Protein AF-A0A015TYH1-F1 (afdb_monomer_lite)

InterPro domains:
  IPR027417 P-loop containing nucleoside triphosphate hydrolase [G3DSA:3.40.50.300] (1-142)
  IPR027417 P-loop containing nucleoside triphosphate hydrolase [SSF52540] (1-120)
  IPR038729 Rad50/SbcC-type AAA domain [PF13476] (6-104)

Structure (mmCIF, N/CA/C/O backbone):
data_AF-A0A015TYH1-F1
#
_entry.id   AF-A0A015TYH1-F1
#
loop_
_atom_site.group_PDB
_atom_site.id
_atom_site.type_symbol
_atom_site.label_atom_id
_atom_site.label_alt_id
_atom_site.label_comp_id
_atom_site.label_asym_id
_atom_site.label_entity_id
_atom_site.label_seq_id
_atom_site.pdbx_PDB_ins_code
_atom_site.Cartn_x
_atom_site.Cartn_y
_atom_site.Cartn_z
_atom_site.occupancy
_atom_site.B_iso_or_equiv
_atom_site.auth_seq_id
_atom_site.auth_comp_id
_atom_site.auth_asym_id
_atom_site.auth_atom_id
_atom_site.pdbx_PDB_model_num
ATOM 1 N N . MET A 1 1 ? 0.497 -15.616 8.568 1.00 79.88 1 MET A N 1
ATOM 2 C CA . MET A 1 1 ? -0.292 -14.570 9.254 1.00 79.88 1 MET A CA 1
ATOM 3 C C . MET A 1 1 ? -1.440 -14.141 8.354 1.00 79.88 1 MET A C 1
ATOM 5 O O . MET A 1 1 ? -1.276 -14.187 7.139 1.00 79.88 1 MET A O 1
ATOM 9 N N . LYS A 1 2 ? -2.593 -13.778 8.916 1.00 87.56 2 LYS A N 1
ATOM 10 C CA . LYS A 1 2 ? -3.775 -13.282 8.189 1.00 87.56 2 LYS A CA 1
ATOM 11 C C . LYS A 1 2 ? -4.310 -12.038 8.881 1.00 87.56 2 LYS A C 1
ATOM 13 O O . LYS A 1 2 ? -4.238 -11.980 10.101 1.00 87.56 2 LYS A O 1
ATOM 18 N N . ILE A 1 3 ? -4.869 -11.094 8.131 1.00 92.06 3 ILE A N 1
ATOM 19 C CA . ILE A 1 3 ? -5.562 -9.944 8.723 1.00 92.06 3 ILE A CA 1
ATOM 20 C C . ILE A 1 3 ? -6.840 -10.448 9.401 1.00 92.06 3 ILE A C 1
ATOM 22 O O . ILE A 1 3 ? -7.677 -11.065 8.743 1.00 92.06 3 ILE A O 1
ATOM 26 N N . SER A 1 4 ? -6.976 -10.204 10.701 1.00 93.81 4 SER A N 1
ATOM 27 C CA . SER A 1 4 ? -8.151 -10.578 11.497 1.00 93.81 4 SER A CA 1
ATOM 28 C C . SER A 1 4 ? -9.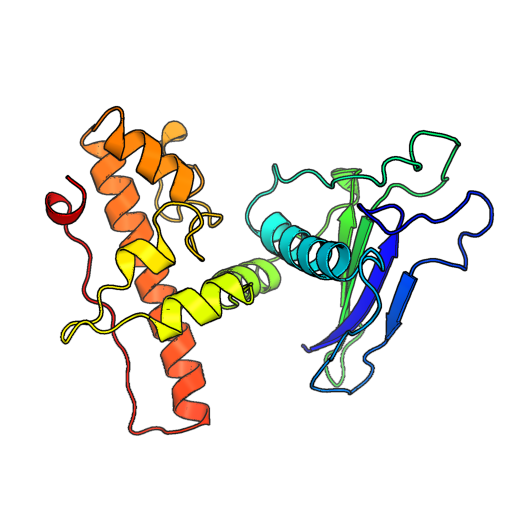042 -9.383 11.825 1.00 93.81 4 SER A C 1
ATOM 30 O O . SER A 1 4 ? -10.257 -9.556 11.947 1.00 93.81 4 SER A O 1
ATOM 32 N N . GLU A 1 5 ? -8.469 -8.184 11.929 1.00 95.12 5 GLU A N 1
ATOM 33 C CA . GLU A 1 5 ? -9.194 -6.943 12.201 1.00 95.12 5 GLU A CA 1
ATOM 34 C C . GLU A 1 5 ? -8.495 -5.748 11.542 1.00 95.12 5 GLU A C 1
ATOM 36 O O . GLU A 1 5 ? -7.268 -5.704 11.441 1.00 95.12 5 GLU A O 1
ATOM 41 N N . ILE A 1 6 ? -9.296 -4.787 11.086 1.00 96.06 6 ILE A N 1
ATOM 42 C CA . ILE A 1 6 ? -8.851 -3.467 10.633 1.00 96.06 6 ILE A CA 1
ATOM 43 C C . ILE A 1 6 ? -9.582 -2.438 11.491 1.00 96.06 6 ILE A C 1
ATOM 45 O O . ILE A 1 6 ? -10.814 -2.449 11.524 1.00 96.06 6 ILE A O 1
ATOM 49 N N . ALA A 1 7 ? -8.846 -1.555 12.157 1.00 95.69 7 ALA A N 1
ATOM 50 C CA . ALA A 1 7 ? -9.394 -0.470 12.961 1.00 95.69 7 ALA A CA 1
ATOM 51 C C . ALA A 1 7 ? -8.969 0.884 12.385 1.00 95.69 7 ALA A C 1
ATOM 53 O O . ALA A 1 7 ? -7.809 1.087 12.024 1.00 95.69 7 ALA A O 1
ATOM 54 N N . ILE A 1 8 ? -9.920 1.811 12.275 1.00 94.94 8 ILE A N 1
ATOM 55 C CA . ILE A 1 8 ? -9.688 3.142 11.712 1.00 94.94 8 ILE A CA 1
ATOM 56 C C . ILE A 1 8 ? -10.224 4.208 12.661 1.00 94.94 8 ILE A C 1
ATOM 58 O O . ILE A 1 8 ? -11.382 4.161 13.085 1.00 94.94 8 ILE A O 1
ATOM 62 N N . ASN A 1 9 ? -9.378 5.196 12.945 1.00 92.25 9 ASN A N 1
ATOM 63 C CA . ASN A 1 9 ? -9.712 6.354 13.759 1.00 92.25 9 ASN A CA 1
ATOM 64 C C . ASN A 1 9 ? -9.375 7.648 13.019 1.00 92.25 9 ASN A C 1
ATOM 66 O O . ASN A 1 9 ? -8.223 7.852 12.638 1.00 92.25 9 ASN A O 1
ATOM 70 N N . ASN A 1 10 ? -10.369 8.520 12.832 1.00 91.94 10 ASN A N 1
ATOM 71 C CA . ASN A 1 10 ? -10.179 9.887 12.333 1.00 91.94 10 ASN A CA 1
ATOM 72 C C . ASN A 1 10 ? -9.331 10.011 11.046 1.00 91.94 10 ASN A C 1
ATOM 74 O O . ASN A 1 10 ? -8.621 10.993 10.839 1.00 91.94 10 ASN A O 1
ATOM 78 N N . TYR A 1 11 ? -9.421 9.026 10.145 1.00 93.75 11 TYR A N 1
ATOM 79 C CA . TYR A 1 11 ? -8.688 8.977 8.877 1.00 93.75 11 TYR A CA 1
ATOM 80 C C . TYR A 1 11 ? -9.609 9.258 7.683 1.00 93.75 11 TYR A C 1
ATOM 82 O O . TYR A 1 11 ? -10.581 8.535 7.440 1.00 93.75 11 TYR A O 1
ATOM 90 N N . ARG A 1 12 ? -9.265 10.262 6.868 1.00 94.56 12 ARG A N 1
ATOM 91 C CA . ARG A 1 12 ? -10.008 10.685 5.662 1.00 94.56 12 ARG A CA 1
ATOM 92 C C . ARG A 1 12 ? -11.524 10.832 5.857 1.00 94.56 12 ARG A C 1
ATOM 94 O O . ARG A 1 12 ? -11.965 11.899 6.236 1.00 94.56 12 ARG A O 1
ATOM 101 N N . ALA A 1 13 ? -12.316 9.810 5.516 1.00 93.50 13 ALA A N 1
ATOM 102 C CA . ALA A 1 13 ? -13.782 9.842 5.609 1.00 93.50 13 ALA A CA 1
ATOM 103 C C . ALA A 1 13 ? -14.311 9.254 6.926 1.00 93.50 13 ALA A C 1
ATOM 105 O O . ALA A 1 13 ? -15.483 9.416 7.234 1.00 93.50 13 ALA A O 1
ATOM 106 N N . PHE A 1 14 ? -13.461 8.572 7.693 1.00 91.62 14 PHE A N 1
ATOM 107 C CA . PHE A 1 14 ? -13.822 8.002 8.984 1.00 91.62 14 PHE A CA 1
ATOM 108 C C . PHE A 1 14 ? -13.646 9.073 10.048 1.00 91.62 14 PHE A C 1
ATOM 110 O O . PHE A 1 14 ? -12.529 9.549 10.241 1.00 91.62 14 PHE A O 1
ATOM 117 N N . TYR A 1 15 ? -14.746 9.486 10.664 1.00 88.88 15 TYR A N 1
ATOM 118 C CA . TYR A 1 15 ? -14.784 10.455 11.754 1.00 88.88 15 TYR A CA 1
ATOM 119 C C . TYR A 1 15 ? -15.358 9.774 12.991 1.00 88.88 15 TYR A C 1
ATOM 121 O O . TYR A 1 15 ? -16.422 9.163 12.896 1.00 88.88 15 TYR A O 1
ATOM 129 N N . ASN A 1 16 ? -14.650 9.880 14.110 1.00 84.56 16 ASN A N 1
ATOM 130 C CA . ASN A 1 16 ? -15.120 9.487 15.429 1.00 84.56 16 ASN A CA 1
ATOM 131 C C . ASN A 1 16 ? -15.183 10.744 16.293 1.00 84.56 16 ASN A C 1
ATOM 133 O O . ASN A 1 16 ? -14.183 11.455 16.433 1.00 84.56 16 ASN A O 1
ATOM 137 N N . GLU A 1 17 ? -16.358 11.007 16.851 1.00 73.75 17 GLU A N 1
ATOM 138 C CA . GLU A 1 17 ? -16.586 12.145 17.732 1.00 73.75 17 GLU A CA 1
ATOM 139 C C . GLU A 1 17 ? -15.941 11.916 19.107 1.00 73.75 17 GLU A C 1
ATOM 141 O O . GLU A 1 17 ? -15.809 10.786 19.593 1.00 73.75 17 GLU A O 1
ATOM 146 N N . LYS A 1 18 ? -15.518 13.010 19.746 1.00 69.88 18 LYS A N 1
ATOM 147 C CA . LYS A 1 18 ? -14.939 12.976 21.087 1.00 69.88 18 LYS A CA 1
ATOM 148 C C . LYS A 1 18 ? -15.934 12.379 22.090 1.00 69.88 18 LYS A C 1
ATOM 150 O O . LYS A 1 18 ? -17.092 12.776 22.132 1.00 69.88 18 LYS A O 1
ATOM 155 N N . GLY A 1 19 ? -15.460 11.478 22.952 1.00 62.56 19 GLY A N 1
ATOM 156 C CA . GLY A 1 19 ? -16.288 10.831 23.978 1.00 62.56 19 GLY A CA 1
ATOM 157 C C . GLY A 1 19 ? -17.022 9.580 23.490 1.00 62.56 19 GLY A C 1
ATOM 158 O O . GLY A 1 19 ? -17.545 8.829 24.310 1.00 62.56 19 GLY A O 1
ATOM 159 N N . GLU A 1 20 ? -16.972 9.287 22.188 1.00 64.12 20 GLU A N 1
ATOM 160 C CA . GLU A 1 20 ? -17.448 8.032 21.606 1.00 64.12 20 GLU A CA 1
ATOM 161 C C . GLU A 1 20 ? -16.287 7.094 21.231 1.00 64.12 20 GLU A C 1
ATOM 163 O O . GLU A 1 20 ? -16.337 6.392 20.232 1.00 64.12 20 GLU A O 1
ATOM 168 N N . GLU A 1 21 ? -15.213 7.014 22.021 1.00 56.31 21 GLU A N 1
ATOM 169 C CA . GLU A 1 21 ? -14.019 6.220 21.654 1.00 56.31 21 GLU A CA 1
ATOM 170 C C . GLU A 1 21 ? -14.274 4.711 21.456 1.00 56.31 21 GLU A C 1
ATOM 172 O O . GLU A 1 21 ? -13.471 3.994 20.847 1.00 56.31 21 GLU A O 1
ATOM 177 N N . LEU A 1 22 ? -15.415 4.217 21.940 1.00 53.47 22 LEU A N 1
ATOM 178 C CA . LEU A 1 22 ? -15.900 2.857 21.703 1.00 53.47 22 LEU A CA 1
ATOM 179 C C . LEU A 1 22 ? -16.420 2.638 20.267 1.00 53.47 22 LEU A C 1
ATOM 181 O O . LEU A 1 22 ? -16.592 1.485 19.868 1.00 53.47 22 LEU A O 1
ATOM 185 N N . SER A 1 23 ? -16.633 3.699 19.481 1.00 60.00 23 SER A N 1
ATOM 186 C CA . SER A 1 23 ? -17.236 3.675 18.139 1.00 60.00 23 SER A CA 1
ATOM 187 C C . SER A 1 23 ? -16.225 3.672 16.988 1.00 60.00 23 SER A C 1
ATOM 189 O O . SER A 1 23 ? -16.610 3.842 15.832 1.00 60.00 23 SER A O 1
ATOM 191 N N . LYS A 1 24 ? -14.934 3.405 17.258 1.00 78.38 24 LYS A N 1
ATOM 192 C CA . LYS A 1 24 ? -13.934 3.245 16.188 1.00 78.38 24 LYS A CA 1
ATOM 193 C C . LYS A 1 24 ? -14.442 2.276 15.126 1.00 78.38 24 LYS A C 1
ATOM 195 O O . LYS A 1 24 ? -14.901 1.175 15.441 1.00 78.38 24 LYS A O 1
ATOM 200 N N . TYR A 1 25 ? -14.277 2.653 13.862 1.00 90.06 25 TYR A N 1
ATOM 201 C CA . TYR A 1 25 ? -14.641 1.798 12.743 1.00 90.06 25 TYR A CA 1
ATOM 202 C C . TYR A 1 25 ? -13.750 0.560 12.748 1.00 90.06 25 TYR A C 1
ATOM 204 O O . TYR A 1 25 ? -12.569 0.623 12.407 1.00 90.06 25 TYR A O 1
ATOM 212 N N . ARG A 1 26 ? -14.331 -0.569 13.157 1.00 92.94 26 ARG A N 1
ATOM 213 C CA . ARG A 1 26 ? -13.672 -1.872 13.225 1.00 92.94 26 ARG A CA 1
ATOM 214 C C . ARG A 1 26 ? -14.300 -2.820 12.224 1.00 92.94 26 ARG A C 1
ATOM 216 O O . ARG A 1 26 ? -15.499 -3.084 12.262 1.00 92.94 26 ARG A O 1
ATOM 223 N N . ILE A 1 27 ? -13.471 -3.383 11.362 1.00 93.62 27 ILE A N 1
ATOM 224 C CA . ILE A 1 27 ? -13.861 -4.416 10.410 1.00 93.62 27 ILE A CA 1
ATOM 225 C C . ILE A 1 27 ? -13.221 -5.710 10.887 1.00 93.62 27 ILE A C 1
ATOM 227 O O . ILE A 1 27 ? -12.011 -5.888 10.767 1.00 93.62 27 ILE A O 1
ATOM 231 N N . LYS A 1 28 ? -14.033 -6.606 11.451 1.00 92.88 28 LYS A N 1
ATOM 232 C CA . LYS A 1 28 ? -13.588 -7.917 11.936 1.00 92.88 28 LYS A CA 1
ATOM 233 C C . LYS A 1 28 ? -13.724 -8.946 10.821 1.00 92.88 28 LYS A C 1
ATOM 235 O O . LYS A 1 28 ? -14.829 -9.227 10.368 1.00 92.88 28 LYS A O 1
ATOM 240 N N . LEU A 1 29 ? -12.602 -9.516 10.397 1.00 91.31 29 LEU A N 1
ATOM 241 C CA . LEU A 1 29 ? -12.552 -10.586 9.399 1.00 91.31 29 LEU A CA 1
ATOM 242 C C . LEU A 1 29 ? -12.561 -11.969 10.067 1.00 91.31 29 LEU A C 1
ATOM 244 O O . LEU A 1 29 ? -13.026 -12.940 9.472 1.00 91.31 29 LEU A O 1
ATOM 248 N N . GLY A 1 30 ? -12.062 -12.077 11.304 1.00 83.94 30 GLY A N 1
ATOM 249 C CA . GLY A 1 30 ? -11.983 -13.349 12.023 1.00 83.94 30 GLY A CA 1
ATOM 250 C C . GLY A 1 30 ? -11.157 -14.379 11.245 1.00 83.94 30 GLY A C 1
ATOM 251 O O . GLY A 1 30 ? -9.956 -14.201 11.055 1.00 83.94 30 GLY A O 1
ATOM 252 N N . THR A 1 31 ? -11.801 -15.457 10.789 1.00 82.69 31 THR A N 1
ATOM 253 C CA . THR A 1 31 ? -11.176 -16.524 9.983 1.00 82.69 31 THR A CA 1
ATOM 254 C C . THR A 1 31 ? -11.468 -16.417 8.481 1.00 82.69 31 THR A C 1
ATOM 256 O O . THR A 1 31 ? -11.003 -17.267 7.709 1.00 82.69 31 THR A O 1
ATOM 259 N N . ALA A 1 32 ? -12.218 -15.394 8.051 1.00 86.69 32 ALA A N 1
ATOM 260 C CA . ALA A 1 32 ? -12.585 -15.193 6.655 1.00 86.69 32 ALA A CA 1
ATOM 261 C C . ALA A 1 32 ? -11.342 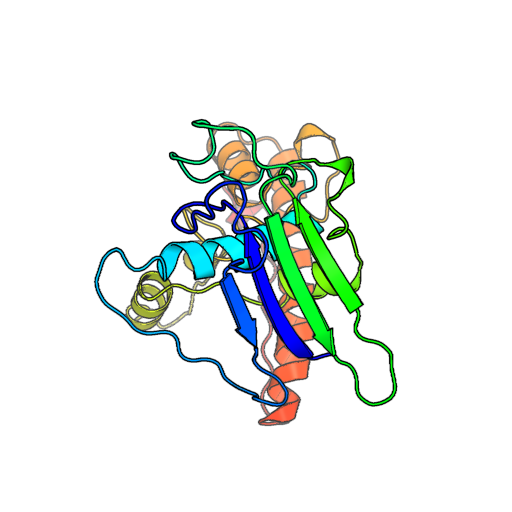-15.039 5.765 1.00 86.69 32 ALA A C 1
ATOM 263 O O . ALA A 1 32 ? -10.327 -14.465 6.155 1.00 86.69 32 ALA A O 1
ATOM 264 N N . LYS A 1 33 ? -11.423 -15.580 4.544 1.00 85.25 33 LYS A N 1
ATOM 265 C CA . LYS A 1 33 ? -10.328 -15.516 3.560 1.00 85.25 33 LYS A CA 1
ATOM 266 C C . LYS A 1 33 ? -10.435 -14.315 2.619 1.00 85.25 33 LYS A C 1
ATOM 268 O O . LYS A 1 33 ? -9.415 -13.869 2.115 1.00 85.25 33 LYS A O 1
ATOM 273 N N . ASN A 1 34 ? -11.652 -13.817 2.395 1.00 88.00 34 ASN A N 1
ATOM 274 C CA . ASN A 1 34 ? -11.959 -12.751 1.445 1.00 88.00 34 ASN A CA 1
ATOM 275 C C . ASN A 1 34 ? -12.867 -11.711 2.110 1.00 88.00 34 ASN A C 1
ATOM 277 O O . ASN A 1 34 ? -13.740 -12.078 2.898 1.00 88.00 34 ASN A O 1
ATOM 281 N N . LEU A 1 35 ? -12.685 -10.438 1.757 1.00 90.31 35 LEU A N 1
ATOM 282 C CA . LEU A 1 35 ? -13.504 -9.318 2.218 1.00 90.31 35 LEU A CA 1
ATOM 283 C C . LEU A 1 35 ? -14.029 -8.549 1.002 1.00 90.31 35 LEU A C 1
ATOM 285 O O . LEU A 1 35 ? -13.239 -8.044 0.207 1.00 90.31 35 LEU A O 1
ATOM 289 N N . LEU A 1 36 ? -15.353 -8.449 0.878 1.00 92.38 36 LEU A N 1
ATOM 290 C CA . LEU A 1 36 ? -16.023 -7.603 -0.109 1.00 92.38 36 LEU A CA 1
ATOM 291 C C . LEU A 1 36 ? -16.673 -6.422 0.612 1.00 92.38 36 LEU A C 1
ATOM 293 O O . LEU A 1 36 ? -17.497 -6.616 1.502 1.00 92.38 36 LEU A O 1
ATOM 297 N N . ILE A 1 37 ? -16.313 -5.204 0.211 1.00 92.25 37 ILE A N 1
ATOM 298 C CA . ILE A 1 37 ? -16.869 -3.965 0.761 1.00 92.25 37 ILE A CA 1
ATOM 299 C C . ILE A 1 37 ? -17.688 -3.276 -0.329 1.00 92.25 37 ILE A C 1
ATOM 301 O O . ILE A 1 37 ? -17.173 -2.977 -1.406 1.00 92.25 37 ILE A O 1
ATOM 305 N N . TYR A 1 38 ? -18.951 -2.984 -0.032 1.00 94.06 38 TYR A N 1
ATOM 306 C CA . TYR A 1 38 ? -19.883 -2.284 -0.915 1.00 94.06 38 TYR A CA 1
ATOM 307 C C . TYR A 1 38 ? -20.664 -1.227 -0.124 1.00 94.06 38 TYR A C 1
ATOM 309 O O . TYR A 1 38 ? -20.635 -1.211 1.104 1.00 94.06 38 TYR A O 1
ATOM 317 N N . GLY A 1 39 ? -21.305 -0.292 -0.823 1.00 94.31 39 GLY A N 1
ATOM 318 C CA . GLY A 1 39 ? -22.050 0.807 -0.207 1.00 94.31 39 GLY A CA 1
ATOM 319 C C . GLY A 1 39 ? -22.204 1.997 -1.146 1.00 94.31 39 GLY A C 1
ATOM 320 O O . GLY A 1 39 ? -21.606 2.023 -2.225 1.00 94.31 39 GLY A O 1
ATOM 321 N N . GLU A 1 40 ? -22.952 3.005 -0.720 1.00 96.06 40 GLU A N 1
ATOM 322 C CA . GLU A 1 40 ? -23.277 4.196 -1.515 1.00 96.06 40 GLU A CA 1
ATOM 323 C C . GLU A 1 40 ? -22.070 5.103 -1.792 1.00 96.06 40 GLU A C 1
ATOM 325 O O . GLU A 1 40 ? -21.045 5.061 -1.104 1.00 96.06 40 GLU A O 1
ATOM 330 N N . ASN A 1 41 ? -22.161 5.941 -2.824 1.00 93.50 41 ASN A N 1
ATOM 331 C CA . ASN A 1 41 ? -21.124 6.934 -3.103 1.00 93.50 41 ASN A CA 1
ATOM 332 C C . ASN A 1 41 ? -20.931 7.857 -1.890 1.00 93.50 41 ASN A C 1
ATOM 334 O O . ASN A 1 41 ? -21.892 8.325 -1.299 1.00 93.50 41 ASN A O 1
ATOM 338 N N . GLY A 1 42 ? -19.674 8.084 -1.498 1.00 90.69 42 GLY A N 1
ATOM 339 C CA . GLY A 1 42 ? -19.345 8.856 -0.294 1.00 90.69 42 GLY A CA 1
ATOM 340 C C . GLY A 1 42 ? -19.250 8.046 1.006 1.00 90.69 42 GLY A C 1
ATOM 341 O O . GLY A 1 42 ? -18.695 8.553 1.971 1.00 90.69 42 GLY A O 1
ATOM 342 N N . SER A 1 43 ? -19.634 6.763 1.029 1.00 91.62 43 SER A N 1
ATOM 343 C CA . SER A 1 43 ? -19.631 5.927 2.250 1.00 91.62 43 SER A CA 1
ATOM 344 C C . SER A 1 43 ? -18.244 5.554 2.820 1.00 91.62 43 SER A C 1
ATOM 346 O O . SER A 1 43 ? -18.132 4.646 3.636 1.00 91.62 43 SER A O 1
ATOM 348 N N . GLY A 1 44 ? -17.153 6.159 2.338 1.00 93.75 44 GLY A N 1
ATOM 349 C CA . GLY A 1 44 ? -15.797 5.910 2.850 1.00 93.75 44 GLY A CA 1
ATOM 350 C C . GLY A 1 44 ? -15.052 4.692 2.279 1.00 93.75 44 GLY A C 1
ATOM 351 O O . GLY A 1 44 ? -13.909 4.459 2.666 1.00 93.75 44 GLY A O 1
ATOM 352 N N . LYS A 1 45 ? -15.605 3.952 1.305 1.00 95.12 45 LYS A N 1
ATOM 353 C CA . LYS A 1 45 ? -14.938 2.775 0.685 1.00 95.12 45 LYS A CA 1
ATOM 354 C C . LYS A 1 45 ? -13.535 3.078 0.151 1.00 95.12 45 LYS A C 1
ATOM 356 O O . LYS A 1 45 ? -12.577 2.369 0.446 1.00 95.12 45 LYS A O 1
ATOM 361 N N . SER A 1 46 ? -13.398 4.160 -0.616 1.00 93.75 46 SER A N 1
ATOM 362 C CA . SER A 1 46 ? -12.102 4.584 -1.156 1.00 93.75 46 SER A CA 1
ATOM 363 C C . SER A 1 46 ? -11.152 5.061 -0.058 1.00 93.75 46 SER A C 1
ATOM 365 O O . SER A 1 46 ? -9.944 4.899 -0.195 1.00 93.75 46 SER A O 1
ATOM 367 N N . SER A 1 47 ? -11.678 5.620 1.037 1.00 95.38 47 SER A N 1
ATOM 368 C CA . SER A 1 47 ? -10.876 5.954 2.214 1.00 95.38 47 SER A CA 1
ATOM 369 C C . SER A 1 47 ? -10.348 4.688 2.876 1.00 95.38 47 SER A C 1
ATOM 371 O O . SER A 1 47 ? -9.161 4.624 3.140 1.00 95.38 47 SER A O 1
ATOM 373 N N . LEU A 1 48 ? -11.156 3.641 3.045 1.00 95.62 48 LEU A N 1
ATOM 374 C CA . LEU A 1 48 ? -10.694 2.364 3.601 1.00 95.62 48 LEU A CA 1
ATOM 375 C C . LEU A 1 48 ? -9.586 1.735 2.749 1.00 95.62 48 LEU A C 1
ATOM 377 O O . LEU A 1 48 ? -8.537 1.367 3.274 1.00 95.62 48 LEU A O 1
ATOM 381 N N . PHE A 1 49 ? -9.781 1.688 1.428 1.00 94.06 49 PHE A N 1
ATOM 382 C CA . PHE A 1 49 ? -8.754 1.222 0.492 1.00 94.06 49 PHE A CA 1
ATOM 383 C C . PHE A 1 49 ? -7.448 2.017 0.637 1.00 94.06 49 PHE A C 1
ATOM 385 O O . PHE A 1 49 ? -6.374 1.429 0.756 1.00 94.06 49 PHE A O 1
ATOM 392 N N . LYS A 1 50 ? -7.534 3.354 0.667 1.00 93.94 50 LYS A N 1
ATOM 393 C CA . LYS A 1 50 ? -6.362 4.223 0.836 1.00 93.94 50 LYS A CA 1
ATOM 394 C C . LYS A 1 50 ? -5.722 4.073 2.216 1.00 93.94 50 LYS A C 1
ATOM 396 O O . LYS A 1 50 ? -4.507 4.119 2.289 1.00 93.94 50 LYS A O 1
ATOM 401 N N . GLY A 1 51 ? -6.502 3.846 3.271 1.00 95.44 51 GLY A N 1
ATOM 402 C CA . GLY A 1 51 ? -5.993 3.637 4.626 1.00 95.44 51 GLY A CA 1
ATOM 403 C C . GLY A 1 51 ? -5.133 2.387 4.714 1.00 95.44 51 GLY A C 1
ATOM 404 O O . GLY A 1 51 ? -4.011 2.451 5.204 1.00 95.44 51 GLY A O 1
ATOM 405 N N . LEU A 1 52 ? -5.611 1.276 4.147 1.00 94.94 52 LEU A N 1
ATOM 406 C CA . LEU A 1 52 ? -4.818 0.051 4.041 1.00 94.94 52 LEU A CA 1
ATOM 407 C C . LEU A 1 52 ? -3.578 0.255 3.167 1.00 94.94 52 LEU A C 1
ATOM 409 O O . LEU A 1 52 ? -2.488 -0.143 3.564 1.00 94.94 52 LEU A O 1
ATOM 413 N N . LYS A 1 53 ? -3.714 0.911 2.008 1.00 93.12 53 LYS A N 1
ATOM 414 C CA . LYS A 1 53 ? -2.568 1.219 1.139 1.00 93.12 53 LYS A CA 1
ATOM 415 C C . LYS A 1 53 ? -1.511 2.048 1.875 1.00 93.12 53 LYS A C 1
ATOM 417 O O . LYS A 1 53 ? -0.337 1.697 1.851 1.00 93.12 53 LYS A O 1
ATOM 422 N N . ASP A 1 54 ? -1.926 3.118 2.546 1.00 94.12 54 ASP A N 1
ATOM 423 C CA . ASP A 1 54 ? -1.043 4.011 3.298 1.00 94.12 54 ASP A CA 1
ATOM 424 C C . ASP A 1 54 ? -0.353 3.273 4.453 1.00 94.12 54 ASP A C 1
ATOM 426 O O . ASP A 1 54 ? 0.841 3.469 4.655 1.00 94.12 54 ASP A O 1
ATOM 430 N N . PHE A 1 55 ? -1.072 2.380 5.142 1.00 95.56 55 PHE A N 1
ATOM 431 C CA . PHE A 1 55 ? -0.535 1.527 6.204 1.00 95.56 55 PHE A CA 1
ATOM 432 C C . PHE A 1 55 ? 0.596 0.599 5.722 1.00 95.56 55 PHE A C 1
ATOM 434 O O . PHE A 1 55 ? 1.604 0.445 6.407 1.00 95.56 55 PHE A O 1
ATOM 441 N N . PHE A 1 56 ? 0.474 -0.027 4.546 1.00 93.19 56 PHE A N 1
ATOM 442 C CA . PHE A 1 56 ? 1.567 -0.857 4.019 1.00 93.19 56 PHE A CA 1
ATOM 443 C C . PHE A 1 56 ? 2.705 -0.011 3.441 1.00 93.19 56 PHE A C 1
ATOM 445 O O . PHE A 1 56 ? 3.873 -0.359 3.612 1.00 93.19 56 PHE A O 1
ATOM 452 N N . ILE A 1 57 ? 2.395 1.132 2.818 1.00 91.12 57 ILE A N 1
ATOM 453 C CA . ILE A 1 57 ? 3.420 2.063 2.328 1.00 91.12 57 ILE A CA 1
ATOM 454 C C . ILE A 1 57 ? 4.255 2.615 3.486 1.00 91.12 57 ILE A C 1
ATOM 456 O O . ILE A 1 57 ? 5.470 2.726 3.345 1.00 91.12 57 ILE A O 1
ATOM 460 N N . SER A 1 58 ? 3.666 2.902 4.650 1.00 93.38 58 SER A N 1
ATOM 461 C CA . SER A 1 58 ? 4.420 3.408 5.806 1.00 93.38 58 SER A CA 1
ATOM 462 C C . SER A 1 58 ? 5.442 2.407 6.361 1.00 93.38 58 SER A C 1
ATOM 464 O O . SER A 1 58 ? 6.297 2.783 7.160 1.00 93.38 58 SER A O 1
ATOM 466 N N . ALA A 1 59 ? 5.400 1.133 5.952 1.00 92.31 59 ALA A N 1
ATOM 467 C CA . ALA A 1 59 ? 6.450 0.165 6.268 1.00 92.31 59 ALA A CA 1
ATOM 468 C C . ALA A 1 59 ? 7.748 0.415 5.482 1.00 92.31 59 ALA A C 1
ATOM 470 O O . ALA A 1 59 ? 8.832 0.119 5.983 1.00 92.31 59 ALA A O 1
ATOM 471 N N . VAL A 1 60 ? 7.645 0.956 4.263 1.00 87.81 60 VAL A N 1
ATOM 472 C CA . VAL A 1 60 ? 8.775 1.204 3.347 1.00 87.81 60 VAL A CA 1
ATOM 473 C C . VAL A 1 60 ? 9.100 2.693 3.181 1.00 87.81 60 VAL A C 1
ATOM 475 O O . VAL A 1 60 ? 10.223 3.027 2.820 1.00 87.81 60 VAL A O 1
ATOM 478 N N . ASP A 1 61 ? 8.160 3.583 3.507 1.00 87.50 61 ASP A N 1
ATOM 479 C CA . ASP A 1 61 ? 8.292 5.042 3.466 1.00 87.50 61 ASP A CA 1
ATOM 480 C C . ASP A 1 61 ? 8.039 5.639 4.868 1.00 87.50 61 ASP A C 1
ATOM 482 O O . ASP A 1 61 ? 6.906 6.007 5.193 1.00 87.50 61 ASP A O 1
ATOM 486 N N . PRO A 1 62 ? 9.078 5.777 5.717 1.00 82.56 62 PRO A N 1
ATOM 487 C CA . PRO A 1 62 ? 8.941 6.358 7.056 1.00 82.56 62 PRO A CA 1
ATOM 488 C C . PRO A 1 62 ? 8.506 7.830 7.057 1.00 82.56 62 PRO A C 1
ATOM 490 O O . PRO A 1 62 ? 8.112 8.354 8.097 1.00 82.56 62 PRO A O 1
ATOM 493 N N . LYS A 1 63 ? 8.599 8.523 5.913 1.00 86.12 63 LYS A N 1
ATOM 494 C CA . LYS A 1 63 ? 8.168 9.921 5.771 1.00 86.12 63 LYS A CA 1
ATOM 495 C C . LYS A 1 63 ? 6.670 10.026 5.466 1.00 86.12 63 LYS A C 1
ATOM 497 O O . LYS A 1 63 ? 6.137 11.139 5.473 1.00 86.12 63 LYS A O 1
ATOM 502 N N . ARG A 1 64 ? 5.980 8.904 5.208 1.00 89.94 64 ARG A N 1
ATOM 503 C CA . ARG A 1 64 ? 4.538 8.860 4.937 1.00 89.94 64 ARG A CA 1
ATOM 504 C C . ARG A 1 64 ? 3.768 9.472 6.107 1.00 89.94 64 ARG A C 1
ATOM 506 O O . ARG A 1 64 ? 3.882 9.029 7.244 1.00 89.94 64 ARG A O 1
ATOM 513 N N . ARG A 1 65 ? 2.954 10.489 5.818 1.00 92.31 65 ARG A N 1
ATOM 514 C CA . ARG A 1 65 ? 2.087 11.149 6.803 1.00 92.31 65 ARG A CA 1
ATOM 515 C C . ARG A 1 65 ? 0.654 10.663 6.664 1.00 92.31 65 ARG A C 1
ATOM 517 O O . ARG A 1 65 ? 0.145 10.524 5.551 1.00 92.31 65 ARG A O 1
ATOM 524 N N . LEU A 1 66 ? 0.005 10.428 7.798 1.00 94.31 66 LEU A N 1
ATOM 525 C CA . LEU A 1 66 ? -1.398 10.050 7.834 1.00 94.31 66 LEU A CA 1
ATOM 526 C C . LEU A 1 66 ? -2.285 11.263 7.532 1.00 94.31 66 LEU A C 1
ATOM 528 O O . LEU A 1 66 ? -2.126 12.328 8.133 1.00 94.31 66 LEU A O 1
ATOM 532 N N . ILE A 1 67 ? -3.243 11.082 6.622 1.00 93.75 67 ILE A N 1
ATOM 533 C CA . ILE A 1 67 ? -4.221 12.111 6.254 1.00 93.75 67 ILE A CA 1
ATOM 534 C C . ILE A 1 67 ? -5.417 12.027 7.197 1.00 93.75 67 ILE A C 1
ATOM 536 O O . ILE A 1 67 ? -6.196 11.068 7.159 1.00 93.75 67 ILE A O 1
ATOM 540 N N . ARG A 1 68 ? -5.550 13.053 8.033 1.00 91.88 68 ARG A N 1
ATOM 541 C CA . ARG A 1 68 ? -6.639 13.183 8.996 1.00 91.88 68 ARG A CA 1
ATOM 542 C C . ARG A 1 68 ? -7.984 13.404 8.304 1.00 91.88 68 ARG A C 1
ATOM 544 O O . ARG A 1 68 ? -8.053 13.798 7.136 1.00 91.88 68 ARG A O 1
ATOM 551 N N . ASN A 1 69 ? -9.057 13.106 9.020 1.00 91.44 69 ASN A N 1
ATOM 552 C CA . ASN A 1 69 ? -10.397 13.508 8.630 1.00 91.44 69 ASN A CA 1
ATOM 553 C C . ASN A 1 69 ? -10.529 15.037 8.732 1.00 91.44 69 ASN A C 1
ATOM 555 O O . ASN A 1 69 ? -10.022 15.643 9.664 1.00 91.44 69 ASN A O 1
ATOM 559 N N . VAL A 1 70 ? -11.214 15.678 7.785 1.00 88.56 70 VAL A N 1
ATOM 560 C CA . VAL A 1 70 ? -11.353 17.148 7.766 1.00 88.56 70 VAL A CA 1
ATOM 561 C C . VAL A 1 70 ? -12.084 17.706 8.996 1.00 88.56 70 VAL A C 1
ATOM 563 O O . VAL A 1 70 ? -11.853 18.842 9.391 1.00 88.56 70 VAL A O 1
ATOM 566 N N . PHE A 1 71 ? -12.937 16.901 9.630 1.00 85.00 71 PHE A N 1
ATOM 567 C CA . PHE A 1 71 ? -13.679 17.272 10.831 1.00 85.00 71 PHE A CA 1
ATOM 568 C C . PHE A 1 71 ? -12.930 16.927 12.127 1.00 85.00 71 PHE A C 1
ATOM 570 O O . PHE A 1 71 ? -13.390 17.295 13.204 1.00 85.00 71 PHE A O 1
ATOM 577 N N . SER A 1 72 ? -11.774 16.250 12.061 1.00 77.62 72 SER A N 1
ATOM 578 C CA . SER A 1 72 ? -11.022 15.882 13.271 1.00 77.62 72 SER A CA 1
ATOM 579 C C . SER A 1 72 ? -10.286 17.054 13.915 1.00 77.62 72 SER A C 1
ATOM 581 O O . SER A 1 72 ? -9.953 16.975 15.090 1.00 77.62 72 SER A O 1
ATOM 583 N N . ASP A 1 73 ? -10.046 18.140 13.173 1.00 64.88 73 ASP A N 1
ATOM 584 C CA . ASP A 1 73 ? -9.418 19.354 13.717 1.00 64.88 73 ASP A CA 1
ATOM 585 C C . ASP A 1 73 ? -10.384 20.158 14.609 1.00 64.88 73 ASP A C 1
ATOM 587 O O . ASP A 1 73 ? -9.974 21.118 15.259 1.00 64.88 73 ASP A O 1
ATOM 591 N N . ALA A 1 74 ? -11.667 19.770 14.658 1.00 53.78 74 ALA A N 1
ATOM 592 C CA . ALA A 1 74 ? -12.694 20.563 15.307 1.00 53.78 74 ALA A CA 1
ATOM 593 C C . ALA A 1 74 ? -12.753 20.429 16.833 1.00 53.78 74 ALA A C 1
ATOM 595 O O . ALA A 1 74 ? -13.189 21.405 17.418 1.00 53.78 74 ALA A O 1
ATOM 596 N N . LEU A 1 75 ? -12.331 19.333 17.488 1.00 50.22 75 LEU A N 1
ATOM 597 C CA . LEU A 1 75 ? -12.321 19.198 18.963 1.00 50.22 75 LEU A CA 1
ATOM 598 C C . LEU A 1 75 ? -11.570 17.925 19.425 1.00 50.22 75 LEU A C 1
ATOM 600 O O . LEU A 1 75 ? -12.000 16.813 19.141 1.00 50.22 75 LEU A O 1
ATOM 604 N N . GLU A 1 76 ? -10.479 18.109 20.177 1.00 58.94 76 GLU A N 1
ATOM 605 C CA . GLU A 1 76 ? -10.010 17.275 21.306 1.00 58.94 76 GLU A CA 1
ATOM 606 C C . GLU A 1 76 ? -10.260 15.738 21.266 1.00 58.94 76 GLU A C 1
ATOM 608 O O . GLU A 1 76 ? -10.814 15.188 22.210 1.00 58.94 76 GLU A O 1
ATOM 613 N N . SER A 1 77 ? 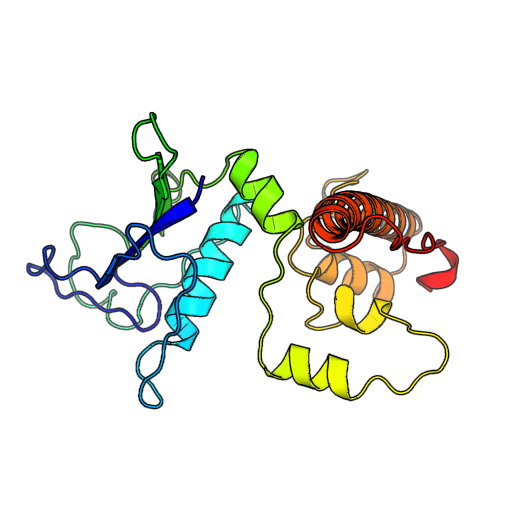-9.834 14.996 20.240 1.00 58.09 77 SER A N 1
ATOM 614 C CA . SER A 1 77 ? -9.724 13.524 20.361 1.00 58.09 77 SER A CA 1
ATOM 615 C C . SER A 1 77 ? -8.577 13.179 21.327 1.00 58.09 77 SER A C 1
ATOM 617 O O . SER A 1 77 ? -7.483 13.711 21.141 1.00 58.09 77 SER A O 1
ATOM 619 N N . GLU A 1 78 ? -8.783 12.323 22.342 1.00 66.81 78 GLU A N 1
ATOM 620 C CA . GLU A 1 78 ? -7.680 11.911 23.243 1.00 66.81 78 GLU A CA 1
ATOM 621 C C . GLU A 1 78 ? -6.653 11.045 22.503 1.00 66.81 78 GLU A C 1
ATOM 623 O O . GLU A 1 78 ? -5.462 11.067 22.818 1.00 66.81 78 GLU A O 1
ATOM 628 N N . GLU A 1 79 ? -7.102 10.314 21.478 1.00 79.88 79 GLU A N 1
ATOM 629 C CA . GLU A 1 79 ? -6.241 9.492 20.636 1.00 79.88 79 GLU A CA 1
ATOM 630 C C . GLU A 1 79 ? -6.008 10.117 19.257 1.00 79.88 79 GLU A C 1
ATOM 632 O O . GLU A 1 79 ? -6.937 10.555 18.567 1.00 79.88 79 GLU A O 1
ATOM 637 N N . GLU A 1 80 ? -4.748 10.097 18.828 1.00 87.25 80 GLU A N 1
ATOM 638 C CA . GLU A 1 80 ? -4.334 10.555 17.507 1.00 87.25 80 GLU A CA 1
ATOM 639 C C . GLU A 1 80 ? -4.969 9.710 16.384 1.00 87.25 80 GLU A C 1
ATOM 641 O O . GLU A 1 80 ? -5.209 8.509 16.552 1.00 87.25 80 GLU A O 1
ATOM 646 N N . PRO A 1 81 ? -5.250 10.298 15.209 1.00 92.19 81 PRO A N 1
ATOM 647 C CA . PRO A 1 81 ? -5.784 9.554 14.074 1.00 92.19 81 PRO A CA 1
ATOM 648 C C . PRO A 1 81 ? -4.863 8.412 13.628 1.00 92.19 81 PRO A C 1
ATOM 650 O O . PRO A 1 81 ? -3.647 8.587 13.539 1.00 92.19 81 PRO A O 1
ATOM 653 N N . PHE A 1 82 ? -5.433 7.251 13.296 1.00 94.56 82 PHE A N 1
ATOM 654 C CA . PHE A 1 82 ? -4.660 6.070 12.909 1.00 94.56 82 PHE A CA 1
ATOM 655 C C . PHE A 1 82 ? -5.406 5.118 11.964 1.00 94.56 82 PHE A C 1
ATOM 657 O O . PHE A 1 82 ? -6.637 5.108 11.867 1.00 94.56 82 PHE A O 1
ATOM 664 N N . VAL A 1 83 ? -4.625 4.262 11.306 1.00 97.31 83 VAL A N 1
ATOM 665 C CA . VAL A 1 83 ? -5.063 3.009 10.683 1.00 97.31 83 VAL A CA 1
ATOM 666 C C . VAL A 1 83 ? -4.283 1.869 11.330 1.00 97.31 83 VAL A C 1
ATOM 668 O O . VAL A 1 83 ? -3.054 1.880 11.349 1.00 97.31 83 VAL A O 1
ATOM 671 N N . GLU A 1 84 ? -4.988 0.886 11.869 1.00 97.06 84 GLU A N 1
ATOM 672 C CA . GLU A 1 84 ? -4.414 -0.243 12.596 1.00 97.06 84 GLU A CA 1
ATOM 673 C C . GLU A 1 84 ? -4.900 -1.556 11.989 1.00 97.06 84 GLU A C 1
ATOM 675 O O . GLU A 1 84 ? -6.061 -1.698 11.598 1.00 97.06 84 GLU A O 1
ATOM 680 N N . VAL A 1 85 ? -3.992 -2.520 11.890 1.00 96.38 85 VAL A N 1
ATOM 681 C CA . VAL A 1 85 ? -4.262 -3.838 11.328 1.00 96.38 85 VAL A CA 1
ATOM 682 C C . VAL A 1 85 ? -3.778 -4.891 12.310 1.00 96.38 85 VAL A C 1
ATOM 684 O O . VAL A 1 85 ? -2.606 -4.935 12.690 1.00 96.38 85 VAL A O 1
ATOM 687 N N . THR A 1 86 ? -4.695 -5.766 12.708 1.00 95.44 86 THR A N 1
ATOM 688 C CA . THR A 1 86 ? -4.392 -6.932 13.530 1.00 95.44 86 THR A CA 1
ATOM 689 C C . THR A 1 86 ? -4.165 -8.139 12.636 1.00 95.44 86 THR A C 1
ATOM 691 O O . THR A 1 86 ? -4.982 -8.456 11.766 1.00 95.44 86 THR A O 1
ATOM 694 N N . PHE A 1 87 ? -3.063 -8.840 12.875 1.00 92.94 87 PHE A N 1
ATOM 695 C CA . PHE A 1 87 ? -2.722 -10.087 12.216 1.00 92.94 87 PHE A CA 1
ATOM 696 C C . PHE A 1 87 ? -2.825 -11.250 13.197 1.00 92.94 87 PHE A C 1
ATOM 698 O O . PHE A 1 87 ? -2.274 -11.211 14.293 1.00 92.94 87 PHE A O 1
ATOM 705 N N . ASN A 1 88 ? -3.484 -12.319 12.767 1.00 89.94 88 ASN A N 1
ATOM 706 C CA . ASN A 1 88 ? -3.563 -13.580 13.486 1.00 89.94 88 ASN A CA 1
ATOM 707 C C . ASN A 1 88 ? -2.648 -14.629 12.832 1.00 89.94 88 ASN A C 1
ATOM 709 O O . ASN A 1 88 ? -2.556 -14.737 11.596 1.00 89.94 88 ASN A O 1
ATOM 713 N N . ARG A 1 89 ? -1.989 -15.435 13.664 1.00 81.75 89 ARG A N 1
ATOM 714 C CA . ARG A 1 89 ? -1.323 -16.672 13.262 1.00 81.75 89 ARG A CA 1
ATOM 715 C C . ARG A 1 89 ? -1.792 -17.810 14.162 1.00 81.75 89 ARG A C 1
ATOM 717 O O . ARG A 1 89 ? -1.937 -17.650 15.365 1.00 81.75 89 ARG A O 1
ATOM 724 N N . ILE A 1 90 ? -2.042 -18.967 13.548 1.00 74.06 90 ILE A N 1
ATOM 725 C CA . ILE A 1 90 ? -2.495 -20.162 14.263 1.00 74.06 90 ILE A CA 1
ATOM 726 C C . ILE A 1 90 ? -1.440 -20.522 15.316 1.00 74.06 90 ILE A C 1
ATOM 728 O O . ILE A 1 90 ? -0.295 -20.778 14.950 1.00 74.06 90 ILE A O 1
ATOM 732 N N . GLY A 1 91 ? -1.843 -20.547 16.589 1.00 71.44 91 GLY A N 1
ATOM 733 C CA . GLY A 1 91 ? -0.981 -20.914 17.716 1.00 71.44 91 GLY A CA 1
ATOM 734 C C . GLY A 1 91 ? -0.108 -19.789 18.285 1.00 71.44 91 GLY A C 1
ATOM 735 O O . GLY A 1 91 ? 0.701 -20.071 19.160 1.00 71.44 91 GLY A O 1
ATOM 736 N N . GLU A 1 92 ? -0.263 -18.542 17.827 1.00 82.69 92 GLU A N 1
ATOM 737 C CA . GLU A 1 92 ? 0.490 -17.376 18.315 1.00 82.69 92 GLU A CA 1
ATOM 738 C C . GLU A 1 92 ? -0.460 -16.244 18.743 1.00 82.69 92 GLU A C 1
ATOM 740 O O . GLU A 1 92 ? -1.620 -16.193 18.321 1.00 82.69 92 GLU A O 1
ATOM 745 N N . GLU A 1 93 ? 0.029 -15.326 19.582 1.00 84.06 93 GLU A N 1
ATOM 746 C CA . GLU A 1 93 ? -0.710 -14.112 19.934 1.00 84.06 93 GLU A CA 1
ATOM 747 C C . GLU A 1 93 ? -0.909 -13.198 18.715 1.00 84.06 93 GLU A C 1
ATOM 749 O O . GLU A 1 93 ? -0.116 -13.174 17.769 1.00 84.06 93 GLU A O 1
ATOM 754 N N . ASN A 1 94 ? -1.998 -12.427 18.735 1.00 88.44 94 ASN A N 1
ATOM 755 C CA . ASN A 1 94 ? -2.289 -11.476 17.670 1.00 88.44 94 ASN A CA 1
ATOM 756 C C . ASN A 1 94 ? -1.217 -10.378 17.632 1.00 88.44 94 ASN A C 1
ATOM 758 O O . ASN A 1 94 ? -0.942 -9.730 18.638 1.00 88.44 94 ASN A O 1
ATOM 762 N N . SER A 1 95 ? -0.665 -10.116 16.450 1.00 92.94 95 SER A N 1
ATOM 763 C CA . SER A 1 95 ? 0.261 -9.003 16.231 1.00 92.94 95 SER A CA 1
ATOM 764 C C . SER A 1 95 ? -0.509 -7.774 15.761 1.00 92.94 95 SER A C 1
ATOM 766 O O . SER A 1 95 ? -1.267 -7.856 14.792 1.00 92.94 95 SER A O 1
ATOM 768 N N . ILE A 1 96 ? -0.321 -6.638 16.429 1.00 95.19 96 ILE A N 1
ATOM 769 C CA . ILE A 1 96 ? -1.012 -5.384 16.114 1.00 95.19 96 ILE A CA 1
ATOM 770 C C . ILE A 1 96 ? -0.004 -4.386 15.563 1.00 95.19 96 ILE A C 1
ATOM 772 O O . ILE A 1 96 ? 1.004 -4.080 16.204 1.00 95.19 96 ILE A O 1
ATOM 776 N N . PHE A 1 97 ? -0.306 -3.853 14.383 1.00 96.56 97 PHE A N 1
ATOM 777 C CA . PHE A 1 97 ? 0.496 -2.814 13.759 1.00 96.56 97 PHE A CA 1
ATOM 778 C C . PHE A 1 97 ? -0.361 -1.596 13.456 1.00 96.56 97 PHE A C 1
ATOM 780 O O . PHE A 1 97 ? -1.495 -1.723 12.998 1.00 96.56 97 PHE A O 1
ATOM 787 N N . ARG A 1 98 ? 0.207 -0.415 13.669 1.00 96.69 98 ARG A N 1
ATOM 788 C CA . ARG A 1 98 ? -0.456 0.879 13.611 1.00 96.69 98 ARG A CA 1
ATOM 789 C C . ARG A 1 98 ? 0.351 1.850 12.761 1.00 96.69 98 ARG A C 1
ATOM 791 O O . ARG A 1 98 ? 1.550 2.030 12.974 1.00 96.69 98 ARG A O 1
ATOM 798 N N . PHE A 1 99 ? -0.341 2.500 11.833 1.00 97.25 99 PHE A N 1
ATOM 799 C CA . PHE A 1 99 ? 0.087 3.709 11.143 1.00 97.25 99 PHE A CA 1
ATOM 800 C C . PHE A 1 99 ? -0.669 4.891 11.753 1.00 97.25 99 PHE A C 1
ATOM 802 O O . PHE A 1 99 ? -1.886 4.984 11.603 1.00 97.25 99 PHE A O 1
ATOM 809 N N . SER A 1 100 ? 0.035 5.750 12.487 1.00 94.88 100 SER A N 1
ATOM 810 C CA . SER A 1 100 ? -0.548 6.846 13.266 1.00 94.88 100 SER A CA 1
ATOM 811 C C . SER A 1 100 ? -0.142 8.204 12.701 1.00 94.88 100 SER A C 1
ATOM 813 O O . SER A 1 100 ? 0.883 8.346 12.032 1.00 94.88 100 SER A O 1
ATOM 815 N N . HIS A 1 101 ? -0.954 9.221 12.974 1.00 92.88 101 HIS A N 1
ATOM 816 C CA . HIS A 1 101 ? -0.568 10.603 12.738 1.00 92.88 101 HIS A CA 1
ATOM 817 C C . HIS A 1 101 ? 0.618 11.022 13.615 1.00 92.88 101 HIS A C 1
ATOM 819 O O . HIS A 1 101 ? 1.483 11.758 13.137 1.00 92.88 101 HIS A O 1
ATOM 825 N N . ASP A 1 102 ? 0.688 10.512 14.850 1.00 91.06 102 ASP A N 1
ATOM 826 C CA . ASP A 1 102 ? 1.874 10.613 15.697 1.00 91.06 102 ASP A CA 1
ATOM 827 C C . ASP A 1 102 ? 2.938 9.603 15.222 1.00 91.06 102 ASP A C 1
ATOM 829 O O . ASP A 1 102 ? 2.733 8.384 15.330 1.00 91.06 102 ASP A O 1
ATOM 833 N N . PRO A 1 103 ? 4.095 10.066 14.710 1.00 89.00 103 PRO A N 1
ATOM 834 C CA . PRO A 1 103 ? 5.156 9.178 14.249 1.00 89.00 103 PRO A CA 1
ATOM 835 C C . PRO A 1 103 ? 5.683 8.237 15.338 1.00 89.00 103 PRO A C 1
ATOM 837 O O . PRO A 1 103 ? 6.104 7.130 15.011 1.00 89.00 103 PRO A O 1
ATOM 840 N N . HIS A 1 104 ? 5.634 8.628 16.617 1.00 89.94 104 HIS A N 1
ATOM 841 C CA . HIS A 1 104 ? 6.114 7.794 17.725 1.00 89.94 104 HIS A CA 1
ATOM 842 C C . HIS A 1 104 ? 5.214 6.585 17.997 1.00 89.94 104 HIS A C 1
ATOM 844 O O . HIS A 1 104 ? 5.678 5.580 18.531 1.00 89.94 104 HIS A O 1
ATOM 850 N N . GLN A 1 105 ? 3.945 6.655 17.592 1.00 91.94 105 GLN A N 1
ATOM 851 C CA . GLN A 1 105 ? 2.985 5.555 17.706 1.00 91.94 105 GLN A CA 1
ATOM 852 C C . GLN A 1 105 ? 2.920 4.685 16.446 1.00 91.94 105 GLN A C 1
ATOM 854 O O . GLN A 1 105 ? 2.181 3.699 16.407 1.00 91.94 105 GLN A O 1
ATOM 859 N N . THR A 1 106 ? 3.667 5.042 15.401 1.00 94.00 106 THR A N 1
ATOM 860 C CA . THR A 1 106 ? 3.737 4.248 14.176 1.00 94.00 106 THR A CA 1
ATOM 861 C C . THR A 1 106 ? 4.750 3.121 14.341 1.00 94.00 106 THR A C 1
ATOM 863 O O . THR A 1 106 ? 5.936 3.365 14.546 1.00 94.00 106 THR A O 1
ATOM 866 N N . ASN A 1 107 ? 4.303 1.873 14.199 1.00 95.25 107 ASN A N 1
ATOM 867 C CA . ASN A 1 107 ? 5.151 0.683 14.347 1.00 95.25 107 ASN A CA 1
ATOM 868 C C . ASN A 1 107 ? 5.173 -0.207 13.086 1.00 95.25 107 ASN A C 1
ATOM 870 O O . ASN A 1 107 ? 5.564 -1.373 13.154 1.00 95.25 107 ASN A O 1
ATOM 874 N N . THR A 1 108 ? 4.790 0.341 11.926 1.00 94.69 108 THR A N 1
ATOM 875 C CA . THR A 1 108 ? 4.726 -0.385 10.644 1.00 94.69 108 THR A CA 1
ATOM 876 C C . THR A 1 108 ? 6.085 -0.752 10.054 1.00 94.69 108 THR A C 1
ATOM 878 O O . THR A 1 108 ? 6.142 -1.523 9.100 1.00 94.69 108 THR A O 1
ATOM 881 N N . ASN A 1 109 ? 7.188 -0.216 10.585 1.00 91.25 109 ASN A N 1
ATOM 882 C CA . ASN A 1 109 ? 8.543 -0.505 10.114 1.00 91.25 109 ASN A CA 1
ATOM 883 C C . ASN A 1 109 ? 9.006 -1.914 10.538 1.00 91.25 109 ASN A C 1
ATOM 885 O O . ASN A 1 109 ? 9.872 -2.070 11.393 1.00 91.25 109 ASN A O 1
ATOM 889 N N . GLN A 1 110 ? 8.392 -2.936 9.948 1.00 91.44 110 GLN A N 1
ATOM 890 C CA . GLN A 1 110 ? 8.648 -4.347 10.215 1.00 91.44 110 GLN A CA 1
ATOM 891 C C . GLN A 1 110 ? 9.010 -5.049 8.914 1.00 91.44 110 GLN A C 1
ATOM 893 O O . GLN A 1 110 ? 8.382 -4.799 7.883 1.00 91.44 110 GLN A O 1
ATOM 898 N N . GLU A 1 111 ? 9.980 -5.962 8.964 1.00 86.94 111 GLU A N 1
ATOM 899 C CA . GLU A 1 111 ? 10.454 -6.699 7.785 1.00 86.94 111 GLU A CA 1
ATOM 900 C C . GLU A 1 111 ? 9.301 -7.393 7.049 1.00 86.94 111 GLU A C 1
ATOM 902 O O . GLU A 1 111 ? 9.145 -7.228 5.842 1.00 86.94 111 GLU A O 1
ATOM 907 N N . PHE A 1 112 ? 8.409 -8.060 7.786 1.00 88.19 112 PHE A N 1
ATOM 908 C CA . PHE A 1 112 ? 7.255 -8.730 7.189 1.00 88.19 112 PHE A CA 1
ATOM 909 C C . PHE A 1 112 ? 6.327 -7.753 6.437 1.00 88.19 112 PHE A C 1
ATOM 911 O O . PHE A 1 112 ? 5.874 -8.077 5.340 1.00 88.19 112 PHE A O 1
ATOM 918 N N . LEU A 1 113 ? 6.052 -6.559 6.984 1.00 90.69 113 LEU A N 1
ATOM 919 C CA . LEU A 1 113 ? 5.194 -5.566 6.323 1.00 90.69 113 LEU A CA 1
ATOM 920 C C . LEU A 1 113 ? 5.866 -5.000 5.073 1.00 90.69 113 LEU A C 1
ATOM 922 O O . LEU A 1 113 ? 5.191 -4.800 4.064 1.00 90.69 113 LEU A O 1
ATOM 926 N N . ARG A 1 114 ? 7.192 -4.813 5.112 1.00 86.56 114 ARG A N 1
ATOM 927 C CA . ARG A 1 114 ? 7.990 -4.433 3.939 1.00 86.56 114 ARG A CA 1
ATOM 928 C C . ARG A 1 114 ? 7.867 -5.491 2.842 1.00 86.56 114 ARG A C 1
ATOM 930 O O . ARG A 1 114 ? 7.520 -5.150 1.717 1.00 86.56 114 ARG A O 1
ATOM 937 N N . THR A 1 115 ? 8.037 -6.774 3.167 1.00 81.81 115 THR A N 1
ATOM 938 C CA . THR A 1 115 ? 7.857 -7.874 2.202 1.00 81.81 115 THR A CA 1
ATOM 939 C C . THR A 1 115 ? 6.437 -7.918 1.635 1.00 81.81 115 THR A C 1
ATOM 941 O O . THR A 1 115 ? 6.255 -8.134 0.436 1.00 81.81 115 THR A O 1
ATOM 944 N N . VAL A 1 116 ? 5.411 -7.695 2.464 1.00 83.50 116 VAL A N 1
ATOM 945 C CA . VAL A 1 116 ? 4.017 -7.647 1.994 1.00 83.50 116 VAL A CA 1
ATOM 946 C C . VAL A 1 116 ? 3.803 -6.475 1.038 1.00 83.50 116 VAL A C 1
ATOM 948 O O . VAL A 1 116 ? 3.217 -6.680 -0.019 1.00 83.50 116 VAL A O 1
ATOM 951 N N . MET A 1 117 ? 4.312 -5.283 1.351 1.00 85.00 117 MET A N 1
ATOM 952 C CA . MET A 1 117 ? 4.202 -4.118 0.467 1.00 85.00 117 MET A CA 1
ATOM 953 C C . MET A 1 117 ? 4.889 -4.350 -0.890 1.00 85.00 117 MET A C 1
ATOM 955 O O . MET A 1 117 ? 4.334 -3.981 -1.920 1.00 85.00 117 MET A O 1
ATOM 959 N N . MET A 1 118 ? 6.052 -5.010 -0.909 1.00 72.69 118 MET A N 1
ATOM 960 C CA . MET A 1 118 ? 6.775 -5.331 -2.151 1.00 72.69 118 MET A CA 1
ATOM 961 C C . MET A 1 118 ? 6.086 -6.417 -2.994 1.00 72.69 118 MET A C 1
ATOM 963 O O . MET A 1 118 ? 6.255 -6.459 -4.208 1.00 72.69 118 MET A O 1
ATOM 967 N N . SER A 1 119 ? 5.315 -7.311 -2.363 1.00 68.50 119 SER A N 1
ATOM 968 C CA . SER A 1 119 ? 4.697 -8.473 -3.025 1.00 68.50 119 SER A CA 1
ATOM 969 C C . SER A 1 119 ? 3.200 -8.325 -3.308 1.00 68.50 119 SER A C 1
ATOM 971 O O . SER A 1 119 ? 2.628 -9.149 -4.026 1.00 68.50 119 SER A O 1
ATOM 973 N N . LYS A 1 120 ? 2.528 -7.319 -2.736 1.00 70.44 120 LYS A N 1
ATOM 974 C CA . LYS A 1 120 ? 1.087 -7.089 -2.903 1.00 70.44 120 LYS A CA 1
ATOM 975 C C . LYS A 1 120 ? 0.819 -5.817 -3.688 1.00 70.44 120 LYS A C 1
ATOM 977 O O . LYS A 1 120 ? 1.210 -4.724 -3.297 1.00 70.44 120 LYS A O 1
ATOM 982 N N . SER A 1 121 ? 0.046 -5.960 -4.757 1.00 68.75 121 SER A N 1
ATOM 983 C CA . SER A 1 121 ? -0.400 -4.831 -5.564 1.00 68.75 121 SER A CA 1
ATOM 984 C C . SER A 1 121 ? -1.713 -4.261 -5.029 1.00 68.75 121 SER A C 1
ATOM 986 O O . SER A 1 121 ? -2.725 -4.956 -4.934 1.00 68.75 121 SER A O 1
ATOM 988 N N . PHE A 1 122 ? -1.711 -2.964 -4.722 1.00 84.38 122 PHE A N 1
ATOM 989 C CA . PHE A 1 122 ? -2.931 -2.188 -4.505 1.00 84.38 122 PHE A CA 1
ATOM 990 C C . PHE A 1 122 ? -3.485 -1.737 -5.852 1.00 84.38 122 PHE A C 1
ATOM 992 O O . PHE A 1 122 ? -3.119 -0.673 -6.347 1.00 84.38 122 PHE A O 1
ATOM 999 N N . MET A 1 123 ? -4.361 -2.551 -6.433 1.00 83.94 123 MET A N 1
ATOM 1000 C CA . MET A 1 123 ? -4.962 -2.282 -7.737 1.00 83.94 123 MET A CA 1
ATOM 1001 C C . MET A 1 123 ? -6.326 -1.612 -7.608 1.00 83.94 123 MET A C 1
ATOM 1003 O O . MET A 1 123 ? -7.144 -1.962 -6.756 1.00 83.94 123 MET A O 1
ATOM 1007 N N . THR A 1 124 ? -6.582 -0.662 -8.494 1.00 85.00 124 THR A N 1
ATOM 1008 C CA . THR A 1 124 ? -7.888 -0.037 -8.689 1.00 85.00 124 THR A CA 1
ATOM 1009 C C . THR A 1 124 ? -8.593 -0.635 -9.906 1.00 85.00 124 THR A C 1
ATOM 1011 O O . THR A 1 124 ? -7.981 -1.293 -10.746 1.00 85.00 124 THR A O 1
ATOM 1014 N N . TYR A 1 125 ? -9.890 -0.355 -10.053 1.00 83.75 125 TYR A N 1
ATOM 1015 C CA . TYR A 1 125 ? -10.615 -0.697 -11.281 1.00 83.75 125 TYR A CA 1
ATOM 1016 C C . TYR A 1 125 ? -9.971 -0.075 -12.528 1.00 83.75 125 TYR A C 1
ATOM 1018 O O . TYR A 1 125 ? -9.924 -0.702 -13.580 1.00 83.75 125 TYR A O 1
ATOM 1026 N N . ARG A 1 126 ? -9.414 1.138 -12.405 1.00 83.81 126 ARG A N 1
ATOM 1027 C CA . ARG A 1 126 ? -8.705 1.795 -13.507 1.00 83.81 126 ARG A CA 1
ATOM 1028 C C . ARG A 1 126 ? -7.478 0.993 -13.937 1.00 83.81 126 ARG A C 1
ATOM 1030 O O . ARG A 1 126 ? -7.213 0.893 -15.127 1.00 83.81 126 ARG A O 1
ATOM 1037 N N . ASP A 1 127 ? -6.768 0.396 -12.984 1.00 85.19 127 ASP A N 1
ATOM 1038 C CA . ASP A 1 127 ? -5.601 -0.441 -13.272 1.00 85.19 127 ASP A CA 1
ATOM 1039 C C . ASP A 1 127 ? -6.010 -1.743 -13.967 1.00 85.19 127 ASP A C 1
ATOM 1041 O O . ASP A 1 127 ? -5.377 -2.137 -14.940 1.00 85.19 127 ASP A O 1
ATOM 1045 N N . LEU A 1 128 ? -7.120 -2.360 -13.546 1.00 85.06 128 LEU A N 1
ATOM 1046 C CA . LEU A 1 128 ? -7.694 -3.528 -14.230 1.00 85.06 128 LEU A CA 1
ATOM 1047 C C . LEU A 1 128 ? -8.143 -3.207 -15.660 1.00 85.06 128 LEU A C 1
ATOM 1049 O O . LEU A 1 128 ? -7.888 -3.986 -16.573 1.00 85.06 128 LEU A O 1
ATOM 1053 N N . MET A 1 129 ? -8.772 -2.049 -15.871 1.00 84.75 129 MET A N 1
ATOM 1054 C CA . MET A 1 129 ? -9.158 -1.598 -17.210 1.00 84.75 129 MET A CA 1
ATOM 1055 C C . MET A 1 129 ? -7.941 -1.360 -18.104 1.00 84.75 129 MET A C 1
ATOM 1057 O O . MET A 1 129 ? -7.971 -1.745 -19.267 1.00 84.75 129 MET A O 1
ATOM 1061 N N . ARG A 1 130 ? -6.858 -0.775 -17.571 1.00 83.38 130 ARG A N 1
ATOM 1062 C CA . ARG A 1 130 ? -5.593 -0.626 -18.310 1.00 83.38 130 ARG A CA 1
ATOM 1063 C C . ARG A 1 130 ? -5.055 -1.982 -18.757 1.00 83.38 130 ARG A C 1
ATOM 1065 O O . ARG A 1 130 ? -4.661 -2.093 -19.906 1.00 83.38 130 ARG A O 1
ATOM 1072 N N . ILE A 1 131 ? -5.099 -2.997 -17.884 1.00 81.88 131 ILE A N 1
ATOM 1073 C CA . ILE A 1 131 ? -4.710 -4.376 -18.225 1.00 81.88 131 ILE A CA 1
ATOM 1074 C C . ILE A 1 131 ? -5.575 -4.926 -19.367 1.00 81.88 131 ILE A C 1
ATOM 1076 O O . ILE A 1 131 ? -5.046 -5.499 -20.310 1.00 81.88 131 ILE A O 1
ATOM 1080 N N . HIS A 1 132 ? -6.896 -4.741 -19.298 1.00 81.94 132 HIS A N 1
ATOM 1081 C CA . HIS A 1 132 ? -7.822 -5.259 -20.309 1.00 81.94 132 HIS A CA 1
ATOM 1082 C C . HIS A 1 132 ? -7.587 -4.681 -21.713 1.00 81.94 132 HIS A C 1
ATOM 1084 O O . HIS A 1 132 ? -7.861 -5.361 -22.695 1.00 81.94 132 HIS A O 1
ATOM 1090 N N . PHE A 1 133 ? -7.091 -3.446 -21.803 1.00 81.19 133 PHE A N 1
ATOM 1091 C CA . PHE A 1 133 ? -6.805 -2.777 -23.072 1.00 81.19 133 PHE A CA 1
ATOM 1092 C C . PHE A 1 133 ? -5.376 -2.994 -23.592 1.00 81.19 133 PHE A C 1
ATOM 1094 O O . PHE A 1 133 ? -5.012 -2.370 -24.586 1.00 81.19 133 PHE A O 1
ATOM 1101 N N . PHE A 1 134 ? -4.561 -3.844 -22.957 1.00 78.50 134 PHE A N 1
ATOM 1102 C CA . PHE A 1 134 ? -3.312 -4.283 -23.580 1.00 78.50 134 PHE A CA 1
ATOM 1103 C C . PHE A 1 134 ? -3.632 -5.231 -24.735 1.00 78.50 134 PHE A C 1
ATOM 1105 O O . PHE A 1 134 ? -4.125 -6.333 -24.508 1.00 78.50 134 PHE A O 1
ATOM 1112 N N . ASP A 1 135 ? -3.331 -4.790 -25.953 1.00 69.62 135 ASP A N 1
ATOM 1113 C CA . ASP A 1 135 ? -3.564 -5.544 -27.194 1.00 69.62 135 ASP A CA 1
ATOM 1114 C C . ASP A 1 135 ? -2.265 -5.719 -28.008 1.00 69.62 135 ASP A C 1
ATOM 1116 O O . ASP A 1 135 ? -2.286 -5.990 -29.206 1.00 69.62 135 ASP A O 1
ATOM 1120 N N . ASP A 1 136 ? -1.109 -5.541 -27.359 1.00 72.19 136 ASP A N 1
ATOM 1121 C CA . ASP A 1 136 ? 0.191 -5.704 -28.006 1.00 72.19 136 ASP A CA 1
ATOM 1122 C C . ASP A 1 136 ? 0.624 -7.181 -28.046 1.00 72.19 136 ASP A C 1
ATOM 1124 O O . ASP A 1 136 ? 0.512 -7.891 -27.039 1.00 72.19 136 ASP A O 1
ATOM 1128 N N . PRO A 1 137 ? 1.186 -7.653 -29.177 1.00 69.31 137 PRO A N 1
ATOM 1129 C CA . PRO A 1 137 ? 1.717 -9.011 -29.300 1.00 69.31 137 PRO A CA 1
ATOM 1130 C C . PRO A 1 137 ? 2.932 -9.255 -28.388 1.00 69.31 137 PRO A C 1
ATOM 1132 O O . PRO A 1 137 ? 3.191 -10.395 -28.006 1.00 69.31 137 PRO A O 1
ATOM 1135 N N . GLU A 1 138 ? 3.647 -8.191 -28.009 1.00 75.69 138 GLU A N 1
ATOM 1136 C CA . GLU A 1 138 ? 4.690 -8.195 -26.984 1.00 75.69 138 GLU A CA 1
ATOM 1137 C C . GLU A 1 138 ? 4.233 -7.350 -25.791 1.00 75.69 138 GLU A C 1
ATOM 1139 O O . GLU A 1 138 ? 4.064 -6.135 -25.887 1.00 75.69 138 GLU A O 1
ATOM 1144 N N . VAL A 1 139 ? 4.016 -7.990 -24.641 1.00 75.19 139 VAL A N 1
ATOM 1145 C CA . VAL A 1 139 ? 3.457 -7.317 -23.464 1.00 75.19 139 VAL A CA 1
ATOM 1146 C C . VAL A 1 139 ? 4.511 -6.412 -22.810 1.00 75.19 139 VAL A C 1
ATOM 1148 O O . VAL A 1 139 ? 5.300 -6.861 -21.977 1.00 75.19 139 VAL A O 1
ATOM 1151 N N . ASN A 1 140 ? 4.501 -5.116 -23.135 1.00 79.25 140 ASN A N 1
ATOM 1152 C CA . ASN A 1 140 ? 5.335 -4.120 -22.459 1.00 79.25 140 ASN A CA 1
ATOM 1153 C C . ASN A 1 140 ? 4.651 -3.581 -21.189 1.00 79.25 140 ASN A C 1
ATOM 1155 O O . ASN A 1 140 ? 3.793 -2.700 -21.233 1.00 79.25 140 ASN A O 1
ATOM 1159 N N . LEU A 1 141 ? 5.069 -4.082 -20.024 1.00 82.12 141 LEU A N 1
ATOM 1160 C CA . LEU A 1 141 ? 4.521 -3.670 -18.726 1.00 82.12 141 LEU A CA 1
ATOM 1161 C C . LEU A 1 141 ? 5.225 -2.461 -18.099 1.00 82.12 141 LEU A C 1
ATOM 1163 O O . LEU A 1 141 ? 4.798 -2.014 -17.032 1.00 82.12 141 LEU A O 1
ATOM 1167 N N . PHE A 1 142 ? 6.272 -1.907 -18.716 1.00 86.25 142 PHE A N 1
ATOM 1168 C CA . PHE A 1 142 ? 7.057 -0.831 -18.104 1.00 86.25 142 PHE A CA 1
ATOM 1169 C C . PHE A 1 142 ? 6.181 0.384 -17.766 1.00 86.25 142 PHE A C 1
ATOM 1171 O O . PHE A 1 142 ? 6.162 0.841 -16.620 1.00 86.25 142 PHE A O 1
ATOM 1178 N N . GLY A 1 143 ? 5.353 0.824 -18.720 1.00 85.00 143 GLY A N 1
ATOM 1179 C CA . GLY A 1 143 ? 4.392 1.914 -18.520 1.00 85.00 143 GLY A CA 1
ATOM 1180 C C . GLY A 1 143 ? 3.338 1.626 -17.447 1.00 85.00 143 GLY A C 1
ATOM 1181 O O . GLY A 1 143 ? 2.895 2.504 -16.703 1.00 85.00 143 GLY A O 1
ATOM 1182 N N . PHE A 1 144 ? 2.943 0.365 -17.304 1.00 84.94 144 PHE A N 1
ATOM 1183 C CA . PHE A 1 144 ? 1.982 -0.038 -16.283 1.00 84.94 144 PHE A CA 1
ATOM 1184 C C . PHE A 1 144 ? 2.591 -0.076 -14.873 1.00 84.94 144 PHE A C 1
ATOM 1186 O O . PHE A 1 144 ? 1.915 0.244 -13.891 1.00 84.94 144 PHE A O 1
ATOM 1193 N N . LEU A 1 145 ? 3.865 -0.448 -14.760 1.00 87.00 145 LEU A N 1
ATOM 1194 C CA . LEU A 1 145 ? 4.539 -0.649 -13.480 1.00 87.00 145 LEU A CA 1
ATOM 1195 C C . LEU A 1 145 ? 5.219 0.621 -12.956 1.00 87.00 145 LEU A C 1
ATOM 1197 O O . LEU A 1 145 ? 5.078 0.917 -11.766 1.00 87.00 145 LEU A O 1
ATOM 1201 N N . PHE A 1 146 ? 5.913 1.373 -13.815 1.00 87.00 146 PHE A N 1
ATOM 1202 C CA . PHE A 1 146 ? 6.854 2.420 -13.396 1.00 87.00 146 PHE A CA 1
ATOM 1203 C C . PHE A 1 146 ? 6.556 3.830 -13.926 1.00 87.00 146 PHE A C 1
ATOM 1205 O O . PHE A 1 146 ? 7.044 4.791 -13.334 1.00 87.00 146 PHE A O 1
ATOM 1212 N N . GLU A 1 147 ? 5.752 4.001 -14.982 1.00 84.44 147 GLU A N 1
ATOM 1213 C CA . GLU A 1 147 ? 5.363 5.346 -15.444 1.00 84.44 147 GLU A CA 1
ATOM 1214 C C . GLU A 1 147 ? 4.320 6.015 -14.529 1.00 84.44 147 GLU A C 1
ATOM 1216 O O . GLU A 1 147 ? 4.006 5.525 -13.448 1.00 84.44 147 GLU A O 1
ATOM 1221 N N . LEU A 1 148 ? 3.793 7.178 -14.933 1.00 70.50 148 LEU A N 1
ATOM 1222 C CA . LEU A 1 148 ? 2.799 7.949 -14.184 1.00 70.50 148 LEU A CA 1
ATOM 1223 C C . LEU A 1 148 ? 1.658 7.062 -13.660 1.00 70.50 148 LEU A C 1
ATOM 1225 O O . LEU A 1 148 ? 0.955 6.395 -14.416 1.00 70.50 148 LEU A O 1
ATOM 1229 N N . GLU A 1 149 ? 1.483 7.080 -12.335 1.00 74.56 149 GLU A N 1
ATOM 1230 C CA . GLU A 1 149 ? 0.487 6.273 -11.614 1.00 74.56 149 GLU A CA 1
ATOM 1231 C C . GLU A 1 149 ? 0.665 4.752 -11.801 1.00 74.56 149 GLU A C 1
ATOM 1233 O O . GLU A 1 149 ? -0.287 3.982 -11.659 1.00 74.56 149 GLU A O 1
ATOM 1238 N N . GLY A 1 150 ? 1.881 4.307 -12.122 1.00 84.25 150 GLY A N 1
ATOM 1239 C CA . GLY A 1 150 ? 2.245 2.899 -12.198 1.00 84.25 150 GLY A CA 1
ATOM 1240 C C . GLY A 1 150 ? 2.207 2.222 -10.829 1.00 84.25 150 GLY A C 1
ATOM 1241 O O . GLY A 1 150 ? 2.396 2.865 -9.789 1.00 84.25 150 GLY A O 1
ATOM 1242 N N . LEU A 1 151 ? 1.956 0.912 -10.818 1.00 84.94 151 LEU A N 1
ATOM 1243 C CA . LEU A 1 151 ? 1.714 0.157 -9.581 1.00 84.94 151 LEU A CA 1
ATOM 1244 C C . LEU A 1 151 ? 2.888 0.174 -8.593 1.00 84.94 151 LEU A C 1
ATOM 1246 O O . LEU A 1 151 ? 2.660 0.095 -7.385 1.00 84.94 151 LEU A O 1
ATOM 1250 N N . LEU A 1 152 ? 4.122 0.267 -9.093 1.00 87.31 152 LEU A N 1
ATOM 1251 C CA . LEU A 1 152 ? 5.352 0.145 -8.306 1.00 87.31 152 LEU A CA 1
ATOM 1252 C C . LEU A 1 152 ? 6.036 1.497 -8.058 1.00 87.31 152 LEU A C 1
ATOM 1254 O O . LEU A 1 152 ? 7.079 1.558 -7.415 1.00 87.31 152 LEU A O 1
ATOM 1258 N N . THR A 1 153 ? 5.431 2.596 -8.513 1.00 88.06 153 THR A N 1
ATOM 1259 C CA . THR A 1 153 ? 6.012 3.944 -8.409 1.00 88.06 153 THR A CA 1
ATOM 1260 C C . THR A 1 153 ? 6.227 4.434 -6.984 1.00 88.06 153 THR A C 1
ATOM 1262 O O . THR A 1 153 ? 7.135 5.226 -6.755 1.00 88.06 153 THR A O 1
ATOM 1265 N N . GLU A 1 154 ? 5.412 3.976 -6.031 1.00 85.88 154 GLU A N 1
ATOM 1266 C CA . GLU A 1 154 ? 5.497 4.362 -4.616 1.00 85.88 154 GLU A CA 1
ATOM 1267 C C . GLU A 1 154 ? 6.569 3.582 -3.844 1.00 85.88 154 GLU A C 1
ATOM 1269 O O . GLU A 1 154 ? 6.831 3.909 -2.685 1.00 85.88 154 GLU A O 1
ATOM 1274 N N . LEU A 1 155 ? 7.169 2.552 -4.453 1.00 86.19 155 LEU A N 1
ATOM 1275 C CA . LEU A 1 155 ? 8.244 1.807 -3.813 1.00 86.19 155 LEU A CA 1
ATOM 1276 C C . LEU A 1 155 ? 9.493 2.691 -3.714 1.00 86.19 155 LEU A C 1
ATOM 1278 O O . LEU A 1 155 ? 9.822 3.385 -4.681 1.00 86.19 155 LEU A O 1
ATOM 1282 N N . PRO A 1 156 ? 10.191 2.695 -2.566 1.00 87.50 156 PRO A N 1
ATOM 1283 C CA . PRO A 1 156 ? 11.495 3.332 -2.481 1.00 87.50 156 PRO A CA 1
ATOM 1284 C C . PRO A 1 156 ? 12.491 2.579 -3.362 1.00 87.50 156 PRO A C 1
ATOM 1286 O O . PRO A 1 156 ? 12.390 1.361 -3.521 1.00 87.50 156 PRO A O 1
ATOM 1289 N N . ASN A 1 157 ? 13.467 3.301 -3.901 1.00 89.50 157 ASN A N 1
ATOM 1290 C CA . ASN A 1 157 ? 14.563 2.697 -4.637 1.00 89.50 157 ASN A CA 1
ATOM 1291 C C . ASN A 1 157 ? 15.365 1.747 -3.720 1.00 89.50 157 ASN A C 1
ATOM 1293 O O . ASN A 1 157 ? 15.925 2.209 -2.720 1.00 89.50 157 ASN A O 1
ATOM 1297 N N . PRO A 1 158 ? 15.439 0.435 -4.028 1.00 85.88 158 PRO A N 1
ATOM 1298 C CA . PRO A 1 158 ? 16.190 -0.513 -3.210 1.00 85.88 158 PRO A CA 1
ATOM 1299 C C . PRO A 1 158 ? 17.709 -0.391 -3.388 1.00 85.88 158 PRO A C 1
ATOM 1301 O O . PRO A 1 158 ? 18.450 -0.870 -2.531 1.00 85.88 158 PRO A O 1
ATOM 1304 N N . VAL A 1 159 ? 18.179 0.229 -4.477 1.00 86.50 159 VAL A N 1
ATOM 1305 C CA . VAL A 1 159 ? 19.602 0.345 -4.818 1.00 86.50 159 VAL A CA 1
ATOM 1306 C C . VAL A 1 159 ? 19.938 1.812 -5.056 1.00 86.50 159 VAL A C 1
ATOM 1308 O O . VAL A 1 159 ? 19.754 2.348 -6.144 1.00 86.50 159 VAL A O 1
ATOM 1311 N N . SER A 1 160 ? 20.421 2.475 -4.010 1.00 85.88 160 SER A N 1
ATOM 1312 C CA . SER A 1 160 ? 20.773 3.892 -4.047 1.00 85.88 160 SER A CA 1
ATOM 1313 C C . SER A 1 160 ? 22.250 4.076 -3.718 1.00 85.88 160 SER A C 1
ATOM 1315 O O . SER A 1 160 ? 22.712 3.717 -2.634 1.00 85.88 160 SER A O 1
ATOM 1317 N N . SER A 1 161 ? 22.983 4.653 -4.665 1.00 87.62 161 SER A N 1
ATOM 1318 C CA . SER A 1 161 ? 24.397 4.998 -4.527 1.00 87.62 161 SER A CA 1
ATOM 1319 C C . SER A 1 161 ? 24.592 6.332 -3.800 1.00 87.62 161 SER A C 1
ATOM 1321 O O . SER A 1 161 ? 25.680 6.601 -3.286 1.00 87.62 161 SER A O 1
ATOM 1323 N N . ARG A 1 162 ? 23.559 7.190 -3.755 1.00 86.88 162 ARG A N 1
ATOM 1324 C CA . ARG A 1 162 ? 23.606 8.524 -3.136 1.00 86.88 162 ARG A CA 1
ATOM 1325 C C . ARG A 1 162 ? 22.280 8.909 -2.469 1.00 86.88 162 ARG A C 1
ATOM 1327 O O . ARG A 1 162 ? 21.228 8.510 -2.956 1.00 86.88 162 ARG A O 1
ATOM 1334 N N . PRO A 1 163 ? 22.273 9.754 -1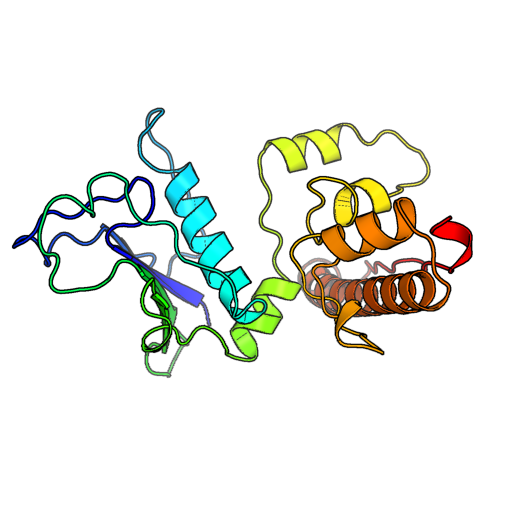.422 1.00 84.38 163 PRO A N 1
ATOM 1335 C CA . PRO A 1 163 ? 21.034 10.179 -0.764 1.00 84.38 163 PRO A CA 1
ATOM 1336 C C . PRO A 1 163 ? 19.974 10.767 -1.710 1.00 84.38 163 PRO A C 1
ATOM 1338 O O . PRO A 1 163 ? 18.781 10.626 -1.447 1.00 84.38 163 PRO A O 1
ATOM 1341 N N . GLU A 1 164 ? 20.391 11.398 -2.809 1.00 85.38 164 GLU A N 1
ATOM 1342 C CA . GLU A 1 164 ? 19.512 11.993 -3.820 1.00 85.38 164 GLU A CA 1
ATOM 1343 C C . GLU A 1 164 ? 18.768 10.954 -4.670 1.00 85.38 164 GLU A C 1
ATOM 1345 O O . GLU A 1 164 ? 17.709 11.271 -5.208 1.00 85.38 164 GLU A O 1
ATOM 1350 N N . THR A 1 165 ? 19.278 9.721 -4.773 1.00 85.19 165 THR A N 1
ATOM 1351 C CA . THR A 1 165 ? 18.629 8.611 -5.495 1.00 85.19 165 THR A CA 1
ATOM 1352 C C . THR A 1 165 ? 17.806 7.710 -4.575 1.00 85.19 165 THR A C 1
ATOM 1354 O O . THR A 1 165 ? 17.095 6.823 -5.053 1.00 85.19 165 THR A O 1
ATOM 1357 N N . ASN A 1 166 ? 17.831 7.963 -3.260 1.00 87.19 166 ASN A N 1
ATOM 1358 C CA . ASN A 1 166 ? 16.965 7.323 -2.268 1.00 87.19 166 ASN A CA 1
ATOM 1359 C C . ASN A 1 166 ? 15.569 7.973 -2.268 1.00 87.19 166 ASN A C 1
ATOM 1361 O O . ASN A 1 166 ? 15.112 8.583 -1.294 1.00 87.19 166 ASN A O 1
ATOM 1365 N N . LEU A 1 167 ? 14.921 7.887 -3.424 1.00 89.44 167 LEU A N 1
ATOM 1366 C CA . LEU A 1 167 ? 13.592 8.409 -3.704 1.00 89.44 167 LEU A CA 1
ATOM 1367 C C . LEU A 1 167 ? 12.649 7.260 -4.049 1.00 89.44 167 LEU A C 1
ATOM 1369 O O . LEU A 1 167 ? 13.052 6.110 -4.215 1.00 89.44 167 LEU A O 1
ATOM 1373 N N . LYS A 1 168 ? 11.366 7.585 -4.181 1.00 90.06 168 LYS A N 1
ATOM 1374 C CA . LYS A 1 168 ? 10.392 6.676 -4.784 1.00 90.06 168 LYS A CA 1
ATOM 1375 C C . LYS A 1 168 ? 10.743 6.448 -6.248 1.00 90.06 168 LYS A C 1
ATOM 1377 O O . LYS A 1 168 ? 11.137 7.398 -6.924 1.00 90.06 168 LYS A O 1
ATOM 1382 N N . MET A 1 169 ? 10.535 5.237 -6.755 1.00 90.69 169 MET A N 1
ATOM 1383 C CA . MET A 1 169 ? 10.854 4.889 -8.144 1.00 90.69 169 MET A CA 1
ATOM 1384 C C . MET A 1 169 ? 10.198 5.841 -9.149 1.00 90.69 169 MET A C 1
ATOM 1386 O O . MET A 1 169 ? 10.845 6.269 -10.101 1.00 90.69 169 MET A O 1
ATOM 1390 N N . GLY A 1 170 ? 8.946 6.245 -8.911 1.00 89.44 170 GLY A N 1
ATOM 1391 C CA . GLY A 1 170 ? 8.255 7.197 -9.784 1.00 89.44 170 GLY A CA 1
ATOM 1392 C C . GLY A 1 170 ? 8.853 8.609 -9.763 1.00 89.44 170 GLY A C 1
ATOM 1393 O O . GLY A 1 170 ? 8.822 9.299 -10.778 1.00 89.44 170 GLY A O 1
ATOM 1394 N N . ASP A 1 171 ? 9.407 9.052 -8.633 1.00 90.62 171 ASP A N 1
ATOM 1395 C CA . ASP A 1 171 ? 10.070 10.359 -8.531 1.00 90.62 171 ASP A CA 1
ATOM 1396 C C . ASP A 1 171 ? 11.492 10.309 -9.099 1.00 90.62 171 ASP A C 1
ATOM 1398 O O . ASP A 1 171 ? 11.914 11.243 -9.780 1.00 90.62 171 ASP A O 1
ATOM 1402 N N . LEU A 1 172 ? 12.198 9.192 -8.906 1.00 90.50 172 LEU A N 1
ATOM 1403 C CA . LEU A 1 172 ? 13.494 8.954 -9.533 1.00 90.50 172 LEU A CA 1
ATOM 1404 C C . LEU A 1 172 ? 13.371 8.925 -11.064 1.00 90.50 172 LEU A C 1
ATOM 1406 O O . LEU A 1 172 ? 14.144 9.598 -11.738 1.00 90.50 172 LEU A O 1
ATOM 1410 N N . LEU A 1 173 ? 12.344 8.268 -11.618 1.00 91.12 173 LEU A N 1
ATOM 1411 C CA . LEU A 1 173 ? 12.074 8.284 -13.062 1.00 91.12 173 LEU A CA 1
ATOM 1412 C C . LEU A 1 173 ? 11.824 9.704 -13.595 1.00 91.12 173 LEU A C 1
ATOM 1414 O O . LEU A 1 173 ? 12.300 10.056 -14.673 1.00 91.12 173 LEU A O 1
ATOM 1418 N N . LYS A 1 174 ? 11.106 10.556 -12.847 1.00 90.88 174 LYS A N 1
ATOM 1419 C CA . LYS A 1 174 ? 10.933 11.973 -13.227 1.00 90.88 174 LYS A CA 1
ATOM 1420 C C . LYS A 1 174 ? 12.268 12.712 -13.251 1.00 90.88 174 LYS A C 1
ATOM 1422 O O . LYS A 1 174 ? 12.483 13.531 -14.143 1.00 90.88 174 LYS A O 1
ATOM 1427 N N . ASN A 1 175 ? 13.150 12.447 -12.288 1.00 90.19 175 ASN A N 1
ATOM 1428 C CA . ASN A 1 175 ? 14.480 13.051 -12.259 1.00 90.19 175 ASN A CA 1
ATOM 1429 C C . ASN A 1 175 ? 15.303 12.606 -13.469 1.00 90.19 175 ASN A C 1
ATOM 1431 O O . ASN A 1 175 ? 15.839 13.468 -14.156 1.00 90.19 175 ASN A O 1
ATOM 1435 N N . VAL A 1 176 ? 15.304 11.308 -13.787 1.00 89.50 176 VAL A N 1
ATOM 1436 C CA . VAL A 1 176 ? 15.972 10.768 -14.982 1.00 89.50 176 VAL A CA 1
ATOM 1437 C C . VAL A 1 176 ? 15.457 11.442 -16.258 1.00 89.50 176 VAL A C 1
ATOM 1439 O O . VAL A 1 176 ? 16.250 11.940 -17.046 1.00 89.50 176 VAL A O 1
ATOM 1442 N N . ARG A 1 177 ? 14.133 11.563 -16.424 1.00 88.38 177 ARG A N 1
ATOM 1443 C CA . ARG A 1 177 ? 13.524 12.183 -17.618 1.00 88.38 177 ARG A CA 1
ATOM 1444 C C . ARG A 1 177 ? 13.739 13.694 -17.722 1.00 88.38 177 ARG A C 1
ATOM 1446 O O . ARG A 1 177 ? 13.778 14.234 -18.821 1.00 88.38 177 ARG A O 1
ATOM 1453 N N . SER A 1 178 ? 13.799 14.404 -16.595 1.00 88.94 178 SER A N 1
ATOM 1454 C CA . SER A 1 178 ? 13.902 15.873 -16.589 1.00 88.94 178 SER A CA 1
ATOM 1455 C C . SER A 1 178 ? 15.342 16.380 -16.609 1.00 88.94 178 SER A C 1
ATOM 1457 O O . SER A 1 178 ? 15.607 17.439 -17.181 1.00 88.94 178 SER A O 1
ATOM 1459 N N . LYS A 1 179 ? 16.259 15.658 -15.960 1.00 86.31 179 LYS A N 1
ATOM 1460 C CA . LYS A 1 179 ? 17.688 15.965 -15.856 1.00 86.31 179 LYS A CA 1
ATOM 1461 C C . LYS A 1 179 ? 18.467 14.644 -15.838 1.00 86.31 179 LYS A C 1
ATOM 1463 O O . LYS A 1 179 ? 18.842 14.190 -14.751 1.00 86.31 179 LYS A O 1
ATOM 1468 N N . PRO A 1 180 ? 18.674 14.019 -17.010 1.00 81.50 180 PRO A N 1
ATOM 1469 C CA . PRO A 1 180 ? 19.409 12.769 -17.090 1.00 81.50 180 PRO A CA 1
ATOM 1470 C C . PRO A 1 180 ? 20.826 12.980 -16.558 1.00 81.50 180 PRO A C 1
ATOM 1472 O O . PRO A 1 180 ? 21.520 13.930 -16.919 1.00 81.50 180 PRO A O 1
ATOM 1475 N N . ASP A 1 181 ? 21.208 12.102 -15.645 1.00 87.94 181 ASP A N 1
ATOM 1476 C CA . ASP A 1 181 ? 22.521 12.016 -15.021 1.00 87.94 181 ASP A CA 1
ATOM 1477 C C . ASP A 1 181 ? 22.860 10.529 -14.983 1.00 87.94 181 ASP A C 1
ATOM 1479 O O . ASP A 1 181 ? 21.982 9.719 -14.666 1.00 87.94 181 ASP A O 1
ATOM 1483 N N . GLU A 1 182 ? 24.103 10.170 -15.307 1.00 88.00 182 GLU A N 1
ATOM 1484 C CA . GLU A 1 182 ? 24.531 8.767 -15.423 1.00 88.00 182 GLU A CA 1
ATOM 1485 C C . GLU A 1 182 ? 24.181 7.966 -14.162 1.00 88.00 182 GLU A C 1
ATOM 1487 O O . GLU A 1 182 ? 23.749 6.820 -14.239 1.00 88.00 182 GLU A O 1
ATOM 1492 N N . ILE A 1 183 ? 24.275 8.591 -12.987 1.00 88.62 183 ILE A N 1
ATOM 1493 C CA . ILE A 1 183 ? 24.036 7.915 -11.710 1.00 88.62 183 ILE A CA 1
ATOM 1494 C C . ILE A 1 183 ? 22.547 7.766 -11.435 1.00 88.62 183 ILE A C 1
ATOM 1496 O O . ILE A 1 183 ? 22.131 6.734 -10.916 1.00 88.62 183 ILE A O 1
ATOM 1500 N N . ASN A 1 184 ? 21.728 8.748 -11.816 1.00 89.31 184 ASN A N 1
ATOM 1501 C CA . ASN A 1 184 ? 20.275 8.608 -11.736 1.00 89.31 184 ASN A CA 1
ATOM 1502 C C . ASN A 1 184 ? 19.780 7.473 -12.643 1.00 89.31 184 ASN A C 1
ATOM 1504 O O . ASN A 1 184 ? 18.925 6.697 -12.216 1.00 89.31 184 ASN A O 1
ATOM 1508 N N . ILE A 1 185 ? 20.316 7.369 -13.865 1.00 89.88 185 ILE A N 1
ATOM 1509 C CA . ILE A 1 185 ? 19.971 6.311 -14.828 1.00 89.88 185 ILE A CA 1
ATOM 1510 C C . ILE A 1 185 ? 20.408 4.948 -14.286 1.00 89.88 185 ILE A C 1
ATOM 1512 O O . ILE A 1 185 ? 19.594 4.025 -14.217 1.00 89.88 185 ILE A O 1
ATOM 1516 N N . HIS A 1 186 ? 21.655 4.835 -13.834 1.00 91.81 186 HIS A N 1
ATOM 1517 C CA . HIS A 1 186 ? 22.210 3.606 -13.273 1.00 91.81 186 HIS A CA 1
ATOM 1518 C C . HIS A 1 186 ? 21.445 3.136 -12.024 1.00 91.81 186 HIS A C 1
ATOM 1520 O O . HIS A 1 186 ? 21.014 1.983 -11.944 1.00 91.81 186 HIS A O 1
ATOM 1526 N N . ASP A 1 187 ? 21.217 4.022 -11.049 1.00 92.12 187 ASP A N 1
ATOM 1527 C CA . ASP A 1 187 ? 20.502 3.680 -9.814 1.00 92.12 187 ASP A CA 1
ATOM 1528 C C . ASP A 1 187 ? 19.031 3.344 -10.086 1.00 92.12 187 ASP A C 1
ATOM 1530 O O . ASP A 1 187 ? 18.496 2.413 -9.483 1.00 92.12 187 ASP A O 1
ATOM 1534 N N . PHE A 1 188 ? 18.375 4.043 -11.019 1.00 92.19 188 PHE A N 1
ATOM 1535 C CA . PHE A 1 188 ? 17.014 3.702 -11.433 1.00 92.19 188 PHE A CA 1
ATOM 1536 C C . PHE A 1 188 ? 16.959 2.317 -12.080 1.00 92.19 188 PHE A C 1
ATOM 1538 O O . PHE A 1 188 ? 16.131 1.494 -11.693 1.00 92.19 188 PHE A O 1
ATOM 1545 N N . THR A 1 189 ? 17.860 2.040 -13.022 1.00 92.31 189 THR A N 1
ATOM 1546 C CA . THR A 1 189 ? 17.926 0.766 -13.752 1.00 92.31 189 THR A CA 1
ATOM 1547 C C . THR A 1 189 ? 18.162 -0.401 -12.798 1.00 92.31 189 THR A C 1
ATOM 1549 O O . THR A 1 189 ? 17.423 -1.389 -12.811 1.00 92.31 189 THR A O 1
ATOM 1552 N N . ASN A 1 190 ? 19.132 -0.268 -11.893 1.00 93.12 190 ASN A N 1
ATOM 1553 C CA . ASN A 1 190 ? 19.407 -1.281 -10.876 1.00 93.12 190 ASN A CA 1
ATOM 1554 C C . ASN A 1 190 ? 18.252 -1.438 -9.885 1.00 93.12 190 ASN A C 1
ATOM 1556 O O . ASN A 1 190 ? 17.902 -2.564 -9.524 1.00 93.12 190 ASN A O 1
ATOM 1560 N N . GLY A 1 191 ? 17.623 -0.331 -9.484 1.00 91.75 191 GLY A N 1
ATOM 1561 C CA . GLY A 1 191 ? 16.432 -0.340 -8.643 1.00 91.75 191 GLY A CA 1
ATOM 1562 C C . GLY A 1 191 ? 15.277 -1.112 -9.283 1.00 91.75 191 GLY A C 1
ATOM 1563 O O . GLY A 1 191 ? 14.696 -1.991 -8.642 1.00 91.75 191 GLY A O 1
ATOM 1564 N N . VAL A 1 192 ? 14.983 -0.850 -10.562 1.00 91.81 192 VAL A N 1
ATOM 1565 C CA . VAL A 1 192 ? 13.971 -1.584 -11.340 1.00 91.81 192 VAL A CA 1
ATOM 1566 C C . VAL A 1 192 ? 14.318 -3.068 -11.403 1.00 91.81 192 VAL A C 1
ATOM 1568 O O . VAL A 1 192 ? 13.475 -3.899 -11.068 1.00 91.81 192 VAL A O 1
ATOM 1571 N N . ASN A 1 193 ? 15.552 -3.415 -11.768 1.00 92.81 193 ASN A N 1
ATOM 1572 C CA . ASN A 1 193 ? 15.977 -4.808 -11.908 1.00 92.81 193 ASN A CA 1
ATOM 1573 C C . ASN A 1 193 ? 15.878 -5.585 -10.587 1.00 92.81 193 ASN A C 1
ATOM 1575 O O . ASN A 1 193 ? 15.407 -6.724 -10.581 1.00 92.81 193 ASN A O 1
ATOM 1579 N N . GLN A 1 194 ? 16.232 -4.966 -9.459 1.00 90.81 194 GLN A N 1
ATOM 1580 C CA . GLN A 1 194 ? 16.075 -5.584 -8.142 1.00 90.81 194 GLN A CA 1
ATOM 1581 C C . GLN A 1 194 ? 14.595 -5.799 -7.786 1.00 90.81 194 GLN A C 1
ATOM 1583 O O . GLN A 1 194 ? 14.218 -6.891 -7.360 1.00 90.81 194 GLN A O 1
ATOM 1588 N N . ILE A 1 195 ? 13.734 -4.802 -8.025 1.00 89.62 195 ILE A N 1
ATOM 1589 C CA . ILE A 1 195 ? 12.282 -4.932 -7.811 1.00 89.62 195 ILE A CA 1
ATOM 1590 C C . ILE A 1 195 ? 11.711 -6.061 -8.678 1.00 89.62 195 ILE A C 1
ATOM 1592 O O . ILE A 1 195 ? 10.962 -6.902 -8.183 1.00 89.62 195 ILE A O 1
ATOM 1596 N N . LEU A 1 196 ? 12.072 -6.117 -9.962 1.00 89.94 196 LEU A N 1
ATOM 1597 C CA . LEU A 1 196 ? 11.602 -7.150 -10.885 1.00 89.94 196 LEU A CA 1
ATOM 1598 C C . LEU A 1 196 ? 12.092 -8.547 -10.486 1.00 89.94 196 LEU A C 1
ATOM 1600 O O . LEU A 1 196 ? 11.331 -9.510 -10.607 1.00 89.94 196 LEU A O 1
ATOM 1604 N N . ALA A 1 197 ? 13.311 -8.679 -9.959 1.00 90.00 197 ALA A N 1
ATOM 1605 C CA . ALA A 1 197 ? 13.815 -9.940 -9.420 1.00 90.00 197 ALA A CA 1
ATOM 1606 C C . ALA A 1 197 ? 12.993 -10.411 -8.205 1.00 90.00 197 ALA A C 1
ATOM 1608 O O . ALA A 1 197 ? 12.575 -11.574 -8.144 1.00 90.00 197 ALA A O 1
ATOM 1609 N N . ASP A 1 198 ? 12.684 -9.505 -7.276 1.00 86.50 198 ASP A N 1
ATOM 1610 C CA . ASP A 1 198 ? 11.885 -9.808 -6.082 1.00 86.50 198 ASP A CA 1
ATOM 1611 C C . ASP A 1 198 ? 10.430 -10.163 -6.431 1.00 86.50 198 ASP A C 1
ATOM 1613 O O . ASP A 1 198 ? 9.860 -11.121 -5.884 1.00 86.50 198 ASP A O 1
ATOM 1617 N N . VAL A 1 199 ? 9.838 -9.447 -7.393 1.00 85.94 199 VAL A N 1
ATOM 1618 C CA . VAL A 1 199 ? 8.506 -9.750 -7.936 1.00 85.94 199 VAL A CA 1
ATOM 1619 C C . VAL A 1 199 ? 8.517 -11.098 -8.652 1.00 85.94 199 VAL A C 1
ATOM 1621 O O . VAL A 1 199 ? 7.639 -11.914 -8.386 1.00 85.94 199 VAL A O 1
ATOM 1624 N N . THR A 1 200 ? 9.520 -11.390 -9.486 1.00 88.94 200 THR A N 1
ATOM 1625 C CA . THR A 1 200 ? 9.670 -12.686 -10.181 1.00 88.94 200 THR A CA 1
ATOM 1626 C C . THR A 1 200 ? 9.702 -13.842 -9.192 1.00 88.94 200 THR A C 1
ATOM 1628 O O . THR A 1 200 ? 8.991 -14.838 -9.350 1.00 88.94 200 THR A O 1
ATOM 1631 N N . LYS A 1 201 ? 10.513 -13.716 -8.138 1.00 87.94 201 LYS A N 1
ATOM 1632 C CA . LYS A 1 201 ? 10.630 -14.734 -7.091 1.00 87.94 201 LYS A CA 1
ATOM 1633 C C . LYS A 1 201 ? 9.294 -14.956 -6.38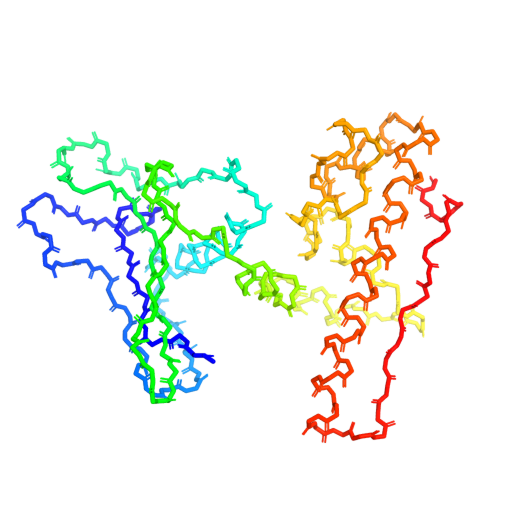4 1.00 87.94 201 LYS A C 1
ATOM 1635 O O . LYS A 1 201 ? 8.875 -16.100 -6.202 1.00 87.94 201 LYS A O 1
ATOM 1640 N N . SER A 1 202 ? 8.620 -13.872 -6.009 1.00 84.31 202 SER A N 1
ATOM 1641 C CA . SER A 1 202 ? 7.330 -13.919 -5.312 1.00 84.31 202 SER A CA 1
ATOM 1642 C C . SER A 1 202 ? 6.222 -14.499 -6.195 1.00 84.31 202 SER A C 1
ATOM 1644 O O . SER A 1 202 ? 5.444 -15.338 -5.739 1.00 84.31 202 SER A O 1
ATOM 1646 N N . LEU A 1 203 ? 6.182 -14.098 -7.466 1.00 85.19 203 LEU A N 1
ATOM 1647 C CA . LEU A 1 203 ? 5.206 -14.550 -8.449 1.00 85.19 203 LEU A CA 1
ATOM 1648 C C . LEU A 1 203 ? 5.365 -16.039 -8.741 1.00 85.19 203 LEU A C 1
ATOM 1650 O O . LEU A 1 203 ? 4.385 -16.765 -8.663 1.00 85.19 203 LEU A O 1
ATOM 1654 N N . ASN A 1 204 ? 6.582 -16.522 -8.992 1.00 90.00 204 ASN A N 1
ATOM 1655 C CA . ASN A 1 204 ? 6.807 -17.948 -9.239 1.00 90.00 204 ASN A CA 1
ATOM 1656 C C . ASN A 1 204 ? 6.533 -18.812 -8.000 1.00 90.00 204 ASN A C 1
ATOM 1658 O O . ASN A 1 204 ? 6.067 -19.939 -8.130 1.00 90.00 204 ASN A O 1
ATOM 1662 N N . CYS A 1 205 ? 6.773 -18.292 -6.792 1.00 86.06 205 CYS A N 1
ATOM 1663 C CA . CYS A 1 205 ? 6.359 -18.967 -5.560 1.00 86.06 205 CYS A CA 1
ATOM 1664 C C . CYS A 1 205 ? 4.830 -19.120 -5.491 1.00 86.06 205 CYS A C 1
ATOM 1666 O O . CYS A 1 205 ? 4.328 -20.182 -5.128 1.00 86.06 205 CYS A O 1
ATOM 1668 N N . LEU A 1 206 ? 4.091 -18.076 -5.882 1.00 83.69 206 LEU A N 1
ATOM 1669 C CA . LEU A 1 206 ? 2.634 -18.109 -5.950 1.00 83.69 206 LEU A CA 1
ATOM 1670 C C . LEU A 1 206 ? 2.126 -19.011 -7.084 1.00 83.69 206 LEU A C 1
ATOM 1672 O O . LEU A 1 206 ? 1.189 -19.765 -6.862 1.00 83.69 206 LEU A O 1
ATOM 1676 N N . LEU A 1 207 ? 2.726 -18.952 -8.274 1.00 87.75 207 LEU A N 1
ATOM 1677 C CA . LEU A 1 207 ? 2.306 -19.734 -9.440 1.00 87.75 207 LEU A CA 1
ATOM 1678 C C . LEU A 1 207 ? 2.426 -21.231 -9.191 1.00 87.75 207 LEU A C 1
ATOM 1680 O O . LEU A 1 207 ? 1.472 -21.938 -9.473 1.00 87.75 207 LEU A O 1
ATOM 1684 N N . ARG A 1 208 ? 3.502 -21.689 -8.541 1.00 89.06 208 ARG A N 1
ATOM 1685 C CA . ARG A 1 208 ? 3.662 -23.095 -8.121 1.00 89.06 208 ARG A CA 1
ATOM 1686 C C . ARG A 1 208 ? 2.533 -23.608 -7.226 1.00 89.06 208 ARG A C 1
ATOM 1688 O O . ARG A 1 208 ? 2.250 -24.795 -7.188 1.00 89.06 208 ARG A O 1
ATOM 1695 N N . TYR A 1 209 ? 1.846 -22.723 -6.501 1.00 85.88 209 TYR A N 1
ATOM 1696 C CA . TYR A 1 209 ? 0.666 -23.129 -5.736 1.00 85.88 209 TYR A CA 1
ATOM 1697 C C . TYR A 1 209 ? -0.525 -23.510 -6.635 1.00 85.88 209 TYR A C 1
ATOM 1699 O O . TYR A 1 209 ? -1.394 -24.270 -6.209 1.00 85.88 209 TYR A O 1
ATOM 1707 N N . PHE A 1 210 ? -0.587 -22.964 -7.851 1.00 87.06 210 PHE A N 1
ATOM 1708 C CA . PHE A 1 210 ? -1.671 -23.176 -8.808 1.00 87.06 210 PHE A CA 1
ATOM 1709 C C . PHE A 1 210 ? -1.286 -24.147 -9.930 1.00 87.06 210 PHE A C 1
ATOM 1711 O O . PHE A 1 210 ? -2.070 -25.039 -10.241 1.00 87.06 210 PHE A O 1
ATOM 1718 N N . ASP A 1 211 ? -0.105 -23.972 -10.523 1.00 89.06 211 ASP A N 1
ATOM 1719 C CA . ASP A 1 211 ? 0.434 -24.777 -11.617 1.00 89.06 211 ASP A CA 1
ATOM 1720 C C . ASP A 1 211 ? 1.975 -24.735 -11.610 1.00 89.06 211 ASP A C 1
ATOM 1722 O O . ASP A 1 211 ? 2.593 -23.698 -11.861 1.00 89.06 211 ASP A O 1
ATOM 1726 N N . ASP A 1 212 ? 2.601 -25.882 -11.338 1.00 86.31 212 ASP A N 1
ATOM 1727 C CA . ASP A 1 212 ? 4.062 -26.032 -11.287 1.00 86.31 212 ASP A CA 1
ATOM 1728 C C . ASP A 1 212 ? 4.743 -25.972 -12.665 1.00 86.31 212 ASP A C 1
ATOM 1730 O O . ASP A 1 212 ? 5.966 -25.827 -12.741 1.00 86.31 212 ASP A O 1
ATOM 1734 N N . SER A 1 213 ? 3.983 -26.088 -13.759 1.00 90.31 213 SER A N 1
ATOM 1735 C CA . SER A 1 213 ? 4.516 -26.019 -15.124 1.00 90.31 213 SER A CA 1
ATOM 1736 C C . SER A 1 213 ? 4.705 -24.587 -15.629 1.00 90.31 213 SER A C 1
ATOM 1738 O O . SER A 1 213 ? 5.432 -24.364 -16.599 1.00 90.31 213 SER A O 1
ATOM 1740 N N . MET A 1 214 ? 4.081 -23.608 -14.968 1.00 87.31 214 MET A N 1
ATOM 1741 C CA . MET A 1 214 ? 4.147 -22.205 -15.360 1.00 87.31 214 MET A CA 1
ATOM 1742 C C . MET A 1 214 ? 5.285 -21.474 -14.647 1.00 87.31 214 MET A C 1
ATOM 1744 O O . MET A 1 214 ? 5.382 -21.461 -13.420 1.00 87.31 214 MET A O 1
ATOM 1748 N N . THR A 1 215 ? 6.110 -20.777 -15.425 1.00 88.00 215 THR A N 1
ATOM 1749 C CA . THR A 1 215 ? 7.152 -19.884 -14.908 1.00 88.00 215 THR A CA 1
ATOM 1750 C C . THR A 1 215 ? 7.111 -18.549 -15.625 1.00 88.00 215 THR A C 1
ATOM 1752 O O . THR A 1 215 ? 6.949 -18.500 -16.842 1.00 88.00 215 THR A O 1
ATOM 1755 N N . VAL A 1 216 ? 7.310 -17.473 -14.875 1.00 87.25 216 VAL A N 1
ATOM 1756 C CA . VAL A 1 216 ? 7.382 -16.108 -15.400 1.00 87.25 216 VAL A CA 1
ATOM 1757 C C . VAL A 1 216 ? 8.756 -15.527 -15.091 1.00 87.25 216 VAL A C 1
ATOM 1759 O O . VAL A 1 216 ? 9.300 -15.755 -14.012 1.00 87.25 216 VAL A O 1
ATOM 1762 N N . SER A 1 217 ? 9.312 -14.756 -16.018 1.00 88.19 217 SER A N 1
ATOM 1763 C CA . SER A 1 217 ? 10.543 -13.987 -15.830 1.00 88.19 217 SER A CA 1
ATOM 1764 C C . SER A 1 217 ? 10.408 -12.635 -16.514 1.00 88.19 217 SER A C 1
ATOM 1766 O O . SER A 1 217 ? 9.854 -12.564 -17.610 1.00 88.19 217 SER A O 1
ATOM 1768 N N . PHE A 1 218 ? 10.945 -11.584 -15.900 1.00 86.06 218 PHE A N 1
ATOM 1769 C CA . PHE A 1 218 ? 11.098 -10.288 -16.559 1.00 86.06 218 PHE A CA 1
ATOM 1770 C C . PHE A 1 218 ? 12.470 -10.196 -17.225 1.00 86.06 218 PHE A C 1
ATOM 1772 O O . PHE A 1 218 ? 13.462 -10.681 -16.677 1.00 86.06 218 PHE A O 1
ATOM 1779 N N . SER A 1 219 ? 12.526 -9.568 -18.397 1.00 86.06 219 SER A N 1
ATOM 1780 C CA . SER A 1 219 ? 13.783 -9.118 -18.990 1.00 86.06 219 SER A CA 1
ATOM 1781 C C . SER A 1 219 ? 14.363 -7.977 -18.158 1.00 86.06 219 SER A C 1
ATOM 1783 O O . SER A 1 219 ? 13.623 -7.102 -17.703 1.00 86.06 219 SER A O 1
ATOM 1785 N N . SER A 1 220 ? 15.681 -7.986 -17.959 1.00 84.12 220 SER A N 1
ATOM 1786 C CA . SER A 1 220 ? 16.364 -6.874 -17.302 1.00 84.12 220 SER A CA 1
ATOM 1787 C C . SER A 1 220 ? 16.260 -5.614 -18.152 1.00 84.12 220 SER A C 1
ATOM 1789 O O . SER A 1 220 ? 16.416 -5.675 -19.370 1.00 84.12 220 SER A O 1
ATOM 1791 N N . LEU A 1 221 ? 16.037 -4.486 -17.489 1.00 86.62 221 LEU A N 1
ATOM 1792 C CA . LEU A 1 221 ? 16.136 -3.166 -18.089 1.00 86.62 221 LEU A CA 1
ATOM 1793 C C . LEU A 1 221 ? 17.616 -2.81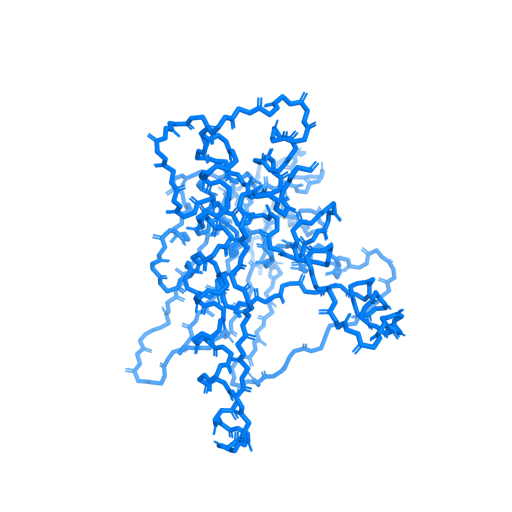5 -18.264 1.00 86.62 221 LEU A C 1
ATOM 1795 O O . LEU A 1 221 ? 18.411 -3.033 -17.340 1.00 86.62 221 LEU A O 1
ATOM 1799 N N . THR A 1 222 ? 17.982 -2.285 -19.425 1.00 86.19 222 THR A N 1
ATOM 1800 C CA . THR A 1 222 ? 19.307 -1.711 -19.680 1.00 86.19 222 THR A CA 1
ATOM 1801 C C . THR A 1 222 ? 19.246 -0.190 -19.585 1.00 86.19 222 THR A C 1
ATOM 1803 O O . THR A 1 222 ? 18.183 0.402 -19.734 1.00 86.19 222 THR A O 1
ATOM 1806 N N . GLU A 1 223 ? 20.379 0.466 -19.335 1.00 81.62 223 GLU A N 1
ATOM 1807 C CA . GLU A 1 223 ? 20.420 1.933 -19.203 1.00 81.62 223 GLU A CA 1
ATOM 1808 C C . GLU A 1 223 ? 19.929 2.649 -20.474 1.00 81.62 223 GLU A C 1
ATOM 1810 O O . GLU A 1 223 ? 19.272 3.681 -20.378 1.00 81.62 223 GLU A O 1
ATOM 1815 N N . GLY A 1 224 ? 20.163 2.053 -21.651 1.00 70.75 224 GLY A N 1
ATOM 1816 C CA . GLY A 1 224 ? 19.687 2.566 -22.939 1.00 70.75 224 GLY A CA 1
ATOM 1817 C C . GLY A 1 224 ? 18.177 2.435 -23.165 1.00 70.75 224 GLY A C 1
ATOM 1818 O O . GLY A 1 224 ? 17.657 3.068 -24.074 1.00 70.75 224 GLY A O 1
ATOM 1819 N N . ASP A 1 225 ? 17.467 1.657 -22.342 1.00 71.19 225 ASP A N 1
ATOM 1820 C CA . ASP A 1 225 ? 16.000 1.562 -22.388 1.00 71.19 225 ASP A CA 1
ATOM 1821 C C . ASP A 1 225 ? 15.313 2.689 -21.587 1.00 71.19 225 ASP A C 1
ATOM 1823 O O . ASP A 1 225 ? 14.085 2.802 -21.602 1.00 71.19 225 ASP A O 1
ATOM 1827 N N . VAL A 1 226 ? 16.084 3.476 -20.822 1.00 65.38 226 VAL A N 1
ATOM 1828 C CA . VAL A 1 226 ? 15.579 4.516 -19.905 1.00 65.38 226 VAL A CA 1
ATOM 1829 C C . VAL A 1 226 ? 15.658 5.927 -20.511 1.00 65.38 226 VAL A C 1
ATOM 1831 O O . VAL A 1 226 ? 14.937 6.817 -20.045 1.00 65.38 226 VAL A O 1
ATOM 1834 N N . GLU A 1 227 ? 16.508 6.122 -21.527 1.00 55.72 227 GLU A N 1
ATOM 1835 C CA . GLU A 1 227 ? 16.625 7.355 -22.331 1.00 55.72 227 GLU A CA 1
ATOM 1836 C C . GLU A 1 227 ? 15.410 7.581 -23.249 1.00 55.72 227 GLU A C 1
ATOM 1838 O O . GLU A 1 227 ? 14.942 8.745 -23.308 1.00 55.72 227 GLU A O 1
#

Radius of gyration: 19.74 Å; chains: 1; bounding box: 48×47×53 Å

pLDDT: mean 86.08, std 9.11, range [50.22, 97.31]

Foldseek 3Di:
DAWQKKWWDQAALDYDDAPVPVPTDMDGCHPPPDDDDDDDPSPCPVRVLVQVLLLLLCLQVVVRATHGYPCPVPDDDVDFTWIKTWDDDVPDDIDIAIDGNPSVNHDSNDPVSPLCNLADFSDDVVLVVVVVPPPDPDDDCCCQQQEDVHRQQSGFQPFAPDPVNRGRLNVLLVCCVPPNDPRSLVSSQVSVQVSQVSNQVSVLVVVCVPDPVDHDHDDRDDSVNSD

Secondary structure (DSSP, 8-state):
-EEEEEEEESBTT----TT-GGG-EEEE-TT-S-------TTSSHHHHHHHHHHHHHTTT-TTPPP-B-TTGGGS--SS--EEEEEEE-TTSPPEEEEEESSGGG-----HHHHHHHHH-----HHHHHHHHT---SS---HHHHTSTT-TTTTSBPS--SSGGG-SBHHHHHHHHHHS--HHHHHHHHHHHHHHHHHHHHHHHHHHHHH-TT----PPPPPGGGT-

Organism: NCBI:txid1339316

Sequence (227 aa):
MKISEIAINNYRAFYNEKGEELSKYRIKLGTAKNLLIYGENGSGKSSLFKGLKDFFISAVDPKRRLIRNVFSDALESEEEPFVEVTFNRIGEENSIFRFSHDPHQTNTNQEFLRTVMMSKSFMTYRDLMRIHFFDDPEVNLFGFLFELEGLLTELPNPVSSRPETNLKMGDLLKNVRSKPDEINIHDFTNGVNQILADVTKSLNCLLRYFDDSMTVSFSSLTEGDVE